Protein AF-A0A7C4YD90-F1 (afdb_monomer)

Solvent-accessible surface area (backbone atoms only — not comparable to full-atom values): 12523 Å² total; per-residue (Å²): 133,61,70,66,58,56,52,51,52,48,52,53,49,51,51,50,52,50,52,51,52,50,48,48,66,72,44,42,68,62,54,47,61,68,41,46,28,56,55,49,9,51,55,49,27,49,62,45,49,63,54,30,54,54,37,34,77,70,71,37,56,62,71,59,24,46,51,53,54,49,51,53,54,52,50,53,50,51,48,48,53,67,57,48,48,56,51,55,51,50,52,47,53,50,49,65,60,45,47,60,52,54,51,52,51,51,51,52,52,50,52,53,53,50,52,53,58,69,75,44,94,67,56,68,70,60,50,52,54,52,51,49,53,51,52,50,51,52,50,50,52,49,50,53,46,53,50,50,50,51,47,50,53,50,51,52,53,51,50,53,50,50,50,52,36,49,53,51,8,52,58,52,15,49,50,53,61,72,43,42,64,59,56,52,50,53,55,53,70,77,41,60,78,92,47,45,68,57,53,55,51,54,48,52,53,50,50,52,52,52,36,51,49,54,52,48,51,51,51,49,50,51,51,50,52,51,52,50,51,54,52,62,71,73,105

Structure (mmCIF, N/CA/C/O backbone):
data_AF-A0A7C4YD90-F1
#
_entry.id   AF-A0A7C4YD90-F1
#
loop_
_atom_site.group_PDB
_atom_site.id
_atom_site.type_symbol
_atom_site.label_atom_id
_atom_site.label_alt_id
_atom_site.label_comp_id
_atom_site.label_asym_id
_atom_site.label_entity_id
_atom_site.label_seq_id
_atom_site.pdbx_PDB_ins_code
_atom_site.Cartn_x
_atom_site.Cartn_y
_atom_site.Cartn_z
_atom_site.occupancy
_atom_site.B_iso_or_equiv
_atom_site.auth_seq_id
_atom_site.auth_comp_id
_atom_site.auth_asym_id
_atom_site.auth_atom_id
_atom_site.pdbx_PDB_model_num
ATOM 1 N N . MET A 1 1 ? 5.594 22.842 48.209 1.00 58.59 1 MET A N 1
ATOM 2 C CA . MET A 1 1 ? 6.216 22.030 47.132 1.00 58.59 1 MET A CA 1
ATOM 3 C C . MET A 1 1 ? 7.134 22.951 46.335 1.00 58.59 1 MET A C 1
ATOM 5 O O . MET A 1 1 ? 6.632 23.888 45.727 1.00 58.59 1 MET A O 1
ATOM 9 N N . SER A 1 2 ? 8.458 22.804 46.469 1.00 68.81 2 SER A N 1
ATOM 10 C CA . SER A 1 2 ? 9.430 23.843 46.086 1.00 68.81 2 SER A CA 1
ATOM 11 C C . SER A 1 2 ? 9.404 24.148 44.585 1.00 68.81 2 SER A C 1
ATOM 13 O O . SER A 1 2 ? 9.340 23.239 43.757 1.00 68.81 2 SER A O 1
ATOM 15 N N . LEU A 1 3 ? 9.465 25.439 44.239 1.00 78.44 3 LEU A N 1
ATOM 16 C CA . LEU A 1 3 ? 9.456 25.969 42.867 1.00 78.44 3 LEU A CA 1
ATOM 17 C C . LEU A 1 3 ? 10.453 25.228 41.952 1.00 78.44 3 LEU A C 1
ATOM 19 O O . LEU A 1 3 ? 10.141 24.907 40.808 1.00 78.44 3 LEU A O 1
ATOM 23 N N . LYS A 1 4 ? 11.603 24.832 42.516 1.00 82.31 4 LYS A N 1
ATOM 24 C CA . LYS A 1 4 ? 12.639 24.016 41.867 1.00 82.31 4 LYS A CA 1
ATOM 25 C C . LYS A 1 4 ? 12.124 22.660 41.364 1.00 82.31 4 LYS A C 1
ATOM 27 O O . LYS A 1 4 ? 12.462 22.266 40.256 1.00 82.31 4 LYS A O 1
ATOM 32 N N . ARG A 1 5 ? 11.261 21.962 42.116 1.00 82.19 5 ARG A N 1
ATOM 33 C CA . ARG A 1 5 ? 10.706 20.655 41.710 1.00 82.19 5 ARG A CA 1
ATOM 34 C C . ARG A 1 5 ? 9.732 20.788 40.537 1.00 82.19 5 ARG A C 1
ATOM 36 O O . ARG A 1 5 ? 9.726 19.927 39.666 1.00 82.19 5 ARG A O 1
ATOM 43 N N . LYS A 1 6 ? 8.949 21.874 40.483 1.00 83.38 6 LYS A N 1
ATOM 44 C CA . LYS A 1 6 ? 8.072 22.170 39.335 1.00 83.38 6 LYS A CA 1
ATOM 45 C C . LYS A 1 6 ? 8.879 22.508 38.080 1.00 83.38 6 LYS A C 1
ATOM 47 O O . LYS A 1 6 ? 8.549 22.010 37.013 1.00 83.38 6 LYS A O 1
ATOM 52 N N . ILE A 1 7 ? 9.945 23.298 38.220 1.00 85.94 7 ILE A N 1
ATOM 53 C CA . ILE A 1 7 ? 10.831 23.653 37.102 1.00 85.94 7 ILE A CA 1
ATOM 54 C C . ILE A 1 7 ? 11.553 22.411 36.563 1.00 85.94 7 ILE A C 1
ATOM 56 O O . ILE A 1 7 ? 11.553 22.196 35.357 1.00 85.94 7 ILE A O 1
ATOM 60 N N . ILE A 1 8 ? 12.085 21.548 37.436 1.00 88.19 8 ILE A N 1
ATOM 61 C CA . ILE A 1 8 ? 12.728 20.292 37.016 1.00 88.19 8 ILE A CA 1
ATOM 62 C C . ILE A 1 8 ? 11.731 19.384 36.284 1.00 88.19 8 ILE A C 1
ATOM 64 O O . ILE A 1 8 ? 12.064 18.883 35.219 1.00 88.19 8 ILE A O 1
ATOM 68 N N . LEU A 1 9 ? 10.503 19.222 36.797 1.00 88.56 9 LEU A N 1
ATOM 69 C CA . LEU A 1 9 ? 9.461 18.421 36.134 1.00 88.56 9 LEU A CA 1
ATOM 70 C C . LEU A 1 9 ? 9.043 18.987 34.767 1.00 88.56 9 LEU A C 1
ATOM 72 O O . LEU A 1 9 ? 8.754 18.222 33.851 1.00 88.56 9 LEU A O 1
ATOM 76 N N . LEU A 1 10 ? 9.010 20.313 34.617 1.00 89.06 10 LEU A N 1
ATOM 77 C CA . LEU A 1 10 ? 8.725 20.953 33.333 1.00 89.06 10 LEU A CA 1
ATOM 78 C C . LEU A 1 10 ? 9.869 20.742 32.336 1.00 89.06 10 LEU A C 1
ATOM 80 O O . LEU A 1 10 ? 9.610 20.366 31.198 1.00 89.06 10 LEU A O 1
ATOM 84 N N . ILE A 1 11 ? 11.123 20.926 32.760 1.00 91.31 11 ILE A N 1
ATOM 85 C CA . ILE A 1 11 ? 12.296 20.733 31.895 1.00 91.31 11 ILE A CA 1
ATOM 86 C C . ILE A 1 11 ? 12.408 19.272 31.452 1.00 91.31 11 ILE A C 1
ATOM 88 O O . ILE A 1 11 ? 12.621 19.015 30.269 1.00 91.31 11 ILE A O 1
ATOM 92 N N . THR A 1 12 ? 12.217 18.309 32.360 1.00 91.38 12 THR A N 1
ATOM 93 C CA . THR A 1 12 ? 12.243 16.886 31.993 1.00 91.38 12 THR A CA 1
ATOM 94 C C . THR A 1 12 ? 11.078 16.512 31.082 1.00 91.38 12 THR A C 1
ATOM 96 O O . THR A 1 12 ? 11.279 15.751 30.140 1.00 91.38 12 THR A O 1
ATOM 99 N N . GLY A 1 13 ? 9.887 17.079 31.297 1.00 93.00 13 GLY A N 1
ATOM 100 C CA . GLY A 1 13 ? 8.740 16.896 30.405 1.00 93.00 13 GLY A CA 1
ATOM 101 C C . GLY A 1 13 ? 9.002 17.426 28.994 1.00 93.00 13 GLY A C 1
ATOM 102 O O . GLY A 1 13 ? 8.777 16.714 28.018 1.00 93.00 13 GLY A O 1
ATOM 103 N N . VAL A 1 14 ? 9.541 18.642 28.873 1.00 93.25 14 VAL A N 1
ATOM 104 C CA . VAL A 1 14 ? 9.892 19.241 27.575 1.00 93.25 14 VAL A CA 1
ATOM 105 C C . VAL A 1 14 ? 11.003 18.449 26.883 1.00 93.25 14 VAL A C 1
ATOM 107 O O . VAL A 1 14 ? 10.892 18.168 25.692 1.00 93.25 14 VAL A O 1
ATOM 110 N N . ALA A 1 15 ? 12.036 18.024 27.616 1.00 92.50 15 ALA A N 1
ATOM 111 C CA . ALA A 1 15 ? 13.110 17.194 27.072 1.00 92.50 15 ALA A CA 1
ATOM 112 C C . ALA A 1 15 ? 12.597 15.827 26.588 1.00 92.50 15 ALA A C 1
ATOM 114 O O . ALA A 1 15 ? 12.989 15.375 25.515 1.00 92.50 15 ALA A O 1
ATOM 115 N N . ALA A 1 16 ? 11.681 15.194 27.328 1.00 93.94 16 ALA A N 1
ATOM 116 C CA . ALA A 1 16 ? 11.053 13.939 26.922 1.00 93.94 16 ALA A CA 1
ATOM 117 C C . ALA A 1 16 ? 10.196 14.105 25.657 1.00 93.94 16 ALA A C 1
ATOM 119 O O . ALA A 1 16 ? 10.269 13.271 24.758 1.00 93.94 16 ALA A O 1
ATOM 120 N N . ILE A 1 17 ? 9.430 15.197 25.552 1.00 94.75 17 ILE A N 1
ATOM 121 C CA . ILE A 1 17 ? 8.640 15.512 24.351 1.00 94.75 17 ILE A CA 1
ATOM 122 C C . ILE A 1 17 ? 9.559 15.762 23.152 1.00 94.75 17 ILE A C 1
ATOM 124 O O . ILE A 1 17 ? 9.317 15.213 22.080 1.00 94.75 17 ILE A O 1
ATOM 128 N N . LEU A 1 18 ? 10.630 16.543 23.321 1.00 94.44 18 LEU A N 1
ATOM 129 C CA . LEU A 1 18 ? 11.610 16.795 22.261 1.00 94.44 18 LEU A CA 1
ATOM 130 C C . LEU A 1 18 ? 12.293 15.505 21.805 1.00 94.44 18 LEU A C 1
ATOM 132 O O . LEU A 1 18 ? 12.390 15.266 20.605 1.00 94.44 18 LEU A O 1
ATOM 136 N N . PHE A 1 19 ? 12.709 14.650 22.742 1.00 94.81 19 PHE A N 1
ATOM 137 C CA . PHE A 1 19 ? 13.281 13.345 22.424 1.00 94.81 19 PHE A CA 1
ATOM 138 C C . PHE A 1 19 ? 12.287 12.465 21.661 1.00 94.81 19 PHE A C 1
ATOM 140 O O . PHE A 1 19 ? 12.649 11.866 20.653 1.00 94.81 19 PHE A O 1
ATOM 147 N N . PHE A 1 20 ? 11.024 12.428 22.089 1.00 93.44 20 PHE A N 1
ATOM 148 C CA . PHE A 1 20 ? 9.972 11.668 21.417 1.00 93.44 20 PHE A CA 1
ATOM 149 C C . PHE A 1 20 ? 9.688 12.183 19.997 1.00 93.44 20 PHE A C 1
ATOM 151 O O . PHE A 1 20 ? 9.581 11.391 19.063 1.00 93.44 20 PHE A O 1
ATOM 158 N N . LEU A 1 21 ? 9.631 13.504 19.802 1.00 93.25 21 LEU A N 1
ATOM 159 C CA . LEU A 1 21 ? 9.467 14.112 18.478 1.00 93.25 21 LEU A CA 1
ATOM 160 C C . LEU A 1 21 ? 10.661 13.819 17.565 1.00 93.25 21 LEU A C 1
ATOM 162 O O . LEU A 1 21 ? 10.474 13.501 16.393 1.00 93.25 21 LEU A O 1
ATOM 166 N N . LEU A 1 22 ? 11.881 13.883 18.101 1.00 93.44 22 LEU A N 1
ATOM 167 C CA . LEU A 1 22 ? 13.102 13.590 17.353 1.00 93.44 22 LEU A CA 1
ATOM 168 C C . LEU A 1 22 ? 13.188 12.099 17.000 1.00 93.44 22 LEU A C 1
ATOM 170 O O . LEU A 1 22 ? 13.554 11.758 15.877 1.00 93.44 22 LEU A O 1
ATOM 174 N N . PHE A 1 23 ? 12.758 11.219 17.909 1.00 92.38 23 PHE A N 1
ATOM 175 C CA . PHE A 1 23 ? 12.602 9.790 17.654 1.00 92.38 23 PHE A CA 1
ATOM 176 C C . PHE A 1 23 ? 11.615 9.536 16.507 1.00 92.38 23 PHE A C 1
ATOM 178 O O . PHE A 1 23 ? 11.969 8.861 15.544 1.00 92.38 23 PHE A O 1
ATOM 185 N N . ILE A 1 24 ? 10.413 10.125 16.547 1.00 90.69 24 ILE A N 1
ATOM 186 C CA . ILE A 1 24 ? 9.439 10.002 15.450 1.00 90.69 24 ILE A CA 1
ATOM 187 C C . ILE A 1 24 ? 10.028 10.533 14.143 1.00 90.69 24 ILE A C 1
ATOM 189 O O . ILE A 1 24 ? 9.914 9.871 13.118 1.00 90.69 24 ILE A O 1
ATOM 193 N N . TYR A 1 25 ? 10.678 11.698 14.163 1.00 92.25 25 TYR A N 1
ATOM 194 C CA . TYR A 1 25 ? 11.265 12.294 12.964 1.00 92.25 25 TYR A CA 1
ATOM 195 C C . TYR A 1 25 ? 12.341 11.398 12.337 1.00 92.25 25 TYR A C 1
ATOM 197 O O . TYR A 1 25 ? 12.354 11.213 11.118 1.00 92.25 25 TYR A O 1
ATOM 205 N N . TYR A 1 26 ? 13.208 10.811 13.164 1.00 92.88 26 TYR A N 1
ATOM 206 C CA . TYR A 1 26 ? 14.291 9.938 12.720 1.00 92.88 26 TYR A CA 1
ATOM 207 C C . TYR A 1 26 ? 13.776 8.581 12.216 1.00 92.88 26 TYR A C 1
ATOM 209 O O . TYR A 1 26 ? 14.221 8.093 11.180 1.00 92.88 26 TYR A O 1
ATOM 217 N N . TYR A 1 27 ? 12.794 7.990 12.904 1.00 92.31 27 TYR A N 1
ATOM 218 C CA . TYR A 1 27 ? 12.255 6.664 12.583 1.00 92.31 27 TYR A CA 1
ATOM 219 C C . TYR A 1 27 ? 10.987 6.690 11.722 1.00 92.31 27 TYR A C 1
ATOM 221 O O . TYR A 1 27 ? 10.394 5.636 11.491 1.00 92.31 27 TYR A O 1
ATOM 229 N N . LYS A 1 28 ? 10.582 7.856 11.198 1.00 91.44 28 LYS A N 1
ATOM 230 C CA . LYS A 1 28 ? 9.313 8.031 10.468 1.00 91.44 28 LYS A CA 1
ATOM 231 C C . LYS A 1 28 ? 9.102 7.009 9.355 1.00 91.44 28 LYS A C 1
ATOM 233 O O . LYS A 1 28 ? 8.000 6.498 9.226 1.00 91.44 28 LYS A O 1
ATOM 238 N N . ALA A 1 29 ? 10.148 6.681 8.592 1.00 88.69 29 ALA A N 1
ATOM 239 C CA . ALA A 1 29 ? 10.052 5.742 7.475 1.00 88.69 29 ALA A CA 1
ATOM 240 C C . ALA A 1 29 ? 9.689 4.329 7.957 1.00 88.69 29 ALA A C 1
ATOM 242 O O . ALA A 1 29 ? 8.732 3.746 7.464 1.00 88.69 29 ALA A O 1
ATOM 243 N N . LYS A 1 30 ? 10.381 3.835 8.992 1.00 90.00 30 LYS A N 1
ATOM 244 C CA . LYS A 1 30 ? 10.124 2.511 9.581 1.00 90.00 30 LYS A CA 1
ATOM 245 C C . LYS A 1 30 ? 8.776 2.445 10.294 1.00 90.00 30 LYS A C 1
ATOM 247 O O . LYS A 1 30 ? 8.090 1.434 10.232 1.00 90.00 30 LYS A O 1
ATOM 252 N N . ILE A 1 31 ? 8.392 3.526 10.977 1.00 89.50 31 ILE A N 1
ATOM 253 C CA . ILE A 1 31 ? 7.077 3.621 11.622 1.00 89.50 31 ILE A CA 1
ATOM 254 C C . ILE A 1 31 ? 5.977 3.547 10.562 1.00 89.50 31 ILE A C 1
ATOM 256 O O . ILE A 1 31 ? 4.993 2.842 10.765 1.00 89.50 31 ILE A O 1
ATOM 260 N N . LEU A 1 32 ? 6.148 4.253 9.440 1.00 87.88 32 LEU A N 1
ATOM 261 C CA . LEU A 1 32 ? 5.175 4.244 8.357 1.00 87.88 32 LEU A CA 1
ATOM 262 C C . LEU A 1 32 ? 5.070 2.857 7.720 1.00 87.88 32 LEU A C 1
ATOM 264 O O . LEU A 1 32 ? 3.961 2.369 7.563 1.00 87.88 32 LEU A O 1
ATOM 268 N N . GLU A 1 33 ? 6.200 2.203 7.451 1.00 87.06 33 GLU A N 1
ATOM 269 C CA . GLU A 1 33 ? 6.262 0.841 6.906 1.00 87.06 33 GLU A CA 1
ATOM 270 C C . GLU A 1 33 ? 5.490 -0.163 7.778 1.00 87.06 33 GLU A C 1
ATOM 272 O O . GLU A 1 33 ? 4.631 -0.884 7.285 1.00 87.06 33 GLU A O 1
ATOM 277 N N . ILE A 1 34 ? 5.682 -0.123 9.101 1.00 89.75 34 ILE A N 1
ATOM 278 C CA . ILE A 1 34 ? 4.943 -0.984 10.041 1.00 89.75 34 ILE A CA 1
ATOM 279 C C . ILE A 1 34 ? 3.458 -0.593 10.125 1.00 89.75 34 ILE A C 1
ATOM 281 O O . ILE A 1 34 ? 2.609 -1.442 10.390 1.00 89.75 34 ILE A O 1
ATOM 285 N N . ALA A 1 35 ? 3.123 0.683 9.923 1.00 92.62 35 ALA A N 1
ATOM 286 C CA . ALA A 1 35 ? 1.753 1.181 10.016 1.00 92.62 35 ALA A CA 1
ATOM 287 C C . ALA A 1 35 ? 0.899 0.865 8.777 1.00 92.62 35 ALA A C 1
ATOM 289 O O . ALA A 1 35 ? -0.325 0.795 8.910 1.00 92.62 35 ALA A O 1
ATOM 290 N N . ILE A 1 36 ? 1.503 0.657 7.599 1.00 93.38 36 ILE A N 1
ATOM 291 C CA . ILE A 1 36 ? 0.800 0.344 6.341 1.00 93.38 36 ILE A CA 1
ATOM 292 C C . ILE A 1 36 ? -0.239 -0.779 6.511 1.00 93.38 36 ILE A C 1
ATOM 294 O O . ILE A 1 36 ? -1.417 -0.511 6.248 1.00 93.38 36 ILE A O 1
ATOM 298 N N . PRO A 1 37 ? 0.101 -1.985 7.012 1.00 94.44 37 PRO A N 1
ATOM 299 C CA . PRO A 1 37 ? -0.876 -3.066 7.152 1.00 94.44 37 PRO A CA 1
ATOM 300 C C . PRO A 1 37 ? -2.017 -2.718 8.118 1.00 94.44 37 PRO A C 1
ATOM 302 O O . PRO A 1 37 ? -3.151 -3.141 7.905 1.00 94.44 37 PRO A O 1
ATOM 305 N N . PHE A 1 38 ? -1.777 -1.889 9.141 1.00 95.50 38 PHE A N 1
ATOM 306 C CA . PHE A 1 38 ? -2.838 -1.418 10.041 1.00 95.50 38 PHE A CA 1
ATOM 307 C C . PHE A 1 38 ? -3.774 -0.428 9.350 1.00 95.50 38 PHE A C 1
ATOM 309 O O . PHE A 1 38 ? -4.989 -0.518 9.513 1.00 95.50 38 PHE A O 1
ATOM 316 N N . VAL A 1 39 ? -3.234 0.505 8.563 1.00 94.69 39 VAL A N 1
ATOM 317 C CA . VAL A 1 39 ? -4.045 1.454 7.788 1.00 94.69 39 VAL A CA 1
ATOM 318 C C . VAL A 1 39 ? -4.886 0.703 6.756 1.00 94.69 39 VAL A C 1
ATOM 320 O O . VAL A 1 39 ? -6.094 0.928 6.670 1.00 94.69 39 VAL A O 1
ATOM 323 N N . MET A 1 40 ? -4.282 -0.242 6.032 1.00 95.00 40 MET A N 1
ATOM 324 C CA . MET A 1 40 ? -4.998 -1.124 5.109 1.00 95.00 40 MET A CA 1
ATOM 325 C C . MET A 1 40 ? -6.087 -1.917 5.837 1.00 95.00 40 MET A C 1
ATOM 327 O O . MET A 1 40 ? -7.217 -1.981 5.358 1.00 95.00 40 MET A O 1
ATOM 331 N N . ALA A 1 41 ? -5.793 -2.449 7.026 1.00 95.62 41 ALA A N 1
ATOM 332 C CA . ALA A 1 41 ? -6.763 -3.182 7.830 1.00 95.62 41 ALA A CA 1
ATOM 333 C C . ALA A 1 41 ? -7.961 -2.323 8.239 1.00 95.62 41 ALA A C 1
ATOM 335 O O . ALA A 1 41 ? -9.094 -2.796 8.203 1.00 95.62 41 ALA A O 1
ATOM 336 N N . VAL A 1 42 ? -7.740 -1.053 8.593 1.00 93.69 42 VAL A N 1
ATOM 337 C CA . VAL A 1 42 ? -8.830 -0.106 8.862 1.00 93.69 42 VAL A CA 1
ATOM 338 C C . VAL A 1 42 ? -9.697 0.063 7.615 1.00 93.69 42 VAL A C 1
ATOM 340 O O . VAL A 1 42 ? -10.914 -0.094 7.702 1.00 93.69 42 VAL A O 1
ATOM 343 N N . VAL A 1 43 ? -9.096 0.323 6.450 1.00 94.12 43 VAL A N 1
ATOM 344 C CA . VAL A 1 43 ? -9.840 0.488 5.187 1.00 94.12 43 VAL A CA 1
ATOM 345 C C . VAL A 1 43 ? -10.663 -0.762 4.860 1.00 94.12 43 VAL A C 1
ATOM 347 O O . VAL A 1 43 ? -11.860 -0.656 4.585 1.00 94.12 43 VAL A O 1
ATOM 350 N N . ILE A 1 44 ? -10.056 -1.947 4.963 1.00 93.50 44 ILE A N 1
ATOM 351 C CA . ILE A 1 44 ? -10.723 -3.239 4.761 1.00 93.50 44 ILE A CA 1
ATOM 352 C C . ILE A 1 44 ? -11.851 -3.431 5.782 1.00 93.50 44 ILE A C 1
ATOM 354 O O . ILE A 1 44 ? -12.958 -3.816 5.414 1.00 93.50 44 ILE A O 1
ATOM 358 N N . ALA A 1 45 ? -11.632 -3.118 7.059 1.00 93.88 45 ALA A N 1
ATOM 359 C CA . ALA A 1 45 ? -12.664 -3.241 8.084 1.00 93.88 45 ALA A CA 1
ATOM 360 C C . ALA A 1 45 ? -13.884 -2.364 7.769 1.00 93.88 45 ALA A C 1
ATOM 362 O O . ALA A 1 45 ? -15.023 -2.835 7.844 1.00 93.88 45 ALA A O 1
ATOM 363 N N . TYR A 1 46 ? -13.666 -1.118 7.345 1.00 92.50 46 TYR A N 1
ATOM 364 C CA . TYR A 1 46 ? -14.741 -0.215 6.928 1.00 92.50 46 TYR A CA 1
ATOM 365 C C . TYR A 1 46 ? -15.456 -0.672 5.651 1.00 92.50 46 TYR A C 1
ATOM 367 O O . TYR A 1 46 ? -16.665 -0.464 5.539 1.00 92.50 46 TYR A O 1
ATOM 375 N N . LEU A 1 47 ? -14.742 -1.311 4.720 1.00 90.62 47 LEU A N 1
ATOM 376 C CA . LEU A 1 47 ? -15.307 -1.949 3.528 1.00 90.62 47 LEU A CA 1
ATOM 377 C C . LEU A 1 47 ? -16.212 -3.138 3.900 1.00 90.62 47 LEU A C 1
ATOM 379 O O . LEU A 1 47 ? -17.322 -3.259 3.382 1.00 90.62 47 LEU A O 1
ATOM 383 N N . LEU A 1 48 ? -15.743 -4.030 4.776 1.00 91.38 48 LEU A N 1
ATOM 384 C CA . LEU A 1 48 ? -16.404 -5.312 5.044 1.00 91.38 48 LEU A CA 1
ATOM 385 C C . LEU A 1 48 ? -17.529 -5.208 6.084 1.00 91.38 48 LEU A C 1
ATOM 387 O O . LEU A 1 48 ? -18.523 -5.927 5.984 1.00 91.38 48 LEU A O 1
ATOM 391 N N . THR A 1 49 ? -17.439 -4.292 7.050 1.00 90.94 49 THR A N 1
ATOM 392 C CA . THR A 1 49 ? -18.477 -4.077 8.081 1.00 90.94 49 THR A CA 1
ATOM 393 C C . THR A 1 49 ? -19.905 -3.885 7.525 1.00 90.94 49 THR A C 1
ATOM 395 O O . THR A 1 49 ? -20.828 -4.542 8.023 1.00 90.94 49 THR A O 1
ATOM 398 N N . PRO A 1 50 ? -20.166 -3.043 6.499 1.00 88.19 50 PRO A N 1
ATOM 399 C CA . PRO A 1 50 ? -21.505 -2.913 5.913 1.00 88.19 50 PRO A CA 1
ATOM 400 C C . PRO A 1 50 ? -21.989 -4.208 5.241 1.00 88.19 50 PRO A C 1
ATOM 402 O O . PRO A 1 50 ? -23.188 -4.487 5.237 1.00 88.19 50 PRO A O 1
ATOM 405 N N . LEU A 1 51 ? -21.084 -5.025 4.694 1.00 89.62 51 LEU A N 1
ATOM 406 C CA . LEU A 1 51 ? -21.433 -6.331 4.129 1.00 89.62 51 LEU A CA 1
ATOM 407 C C . LEU A 1 51 ? -21.834 -7.314 5.238 1.00 89.62 51 LEU A C 1
ATOM 409 O O . LEU A 1 51 ? -22.879 -7.955 5.131 1.00 89.62 51 LEU A O 1
ATOM 413 N N . VAL A 1 52 ? -21.063 -7.369 6.331 1.00 90.62 52 VAL A N 1
ATOM 414 C CA . VAL A 1 52 ? -21.355 -8.217 7.502 1.00 90.62 52 VAL A CA 1
ATOM 415 C C . VAL A 1 52 ? -22.706 -7.845 8.109 1.00 90.62 52 VAL A C 1
ATOM 417 O O . VAL A 1 52 ? -23.553 -8.711 8.304 1.00 90.62 52 VAL A O 1
ATOM 420 N N . THR A 1 53 ? -22.955 -6.554 8.336 1.00 88.62 53 THR A N 1
ATOM 421 C CA . THR A 1 53 ? -24.231 -6.075 8.899 1.00 88.62 53 THR A CA 1
ATOM 422 C C . THR A 1 53 ? -25.424 -6.316 7.968 1.00 88.62 53 THR A C 1
ATOM 424 O O . THR A 1 53 ? -26.533 -6.562 8.442 1.00 88.62 53 THR A O 1
ATOM 427 N N . ARG A 1 54 ? -25.237 -6.304 6.639 1.00 90.06 54 ARG A N 1
ATOM 428 C CA . ARG A 1 54 ? -26.281 -6.724 5.683 1.00 90.06 54 ARG A CA 1
ATOM 429 C C . ARG A 1 54 ? -26.590 -8.220 5.777 1.00 90.06 54 ARG A C 1
ATOM 431 O O . ARG A 1 54 ? -27.757 -8.577 5.648 1.00 90.06 54 ARG A O 1
ATOM 438 N N . LEU A 1 55 ? -25.590 -9.077 5.995 1.00 91.44 55 LEU A N 1
ATOM 439 C CA . LEU A 1 55 ? -25.807 -10.512 6.230 1.00 91.44 55 LEU A CA 1
ATOM 440 C C . LEU A 1 55 ? -26.483 -10.770 7.582 1.00 91.44 55 LEU A C 1
ATOM 442 O O . LEU A 1 55 ? -27.394 -11.591 7.662 1.00 91.44 55 LEU A O 1
ATOM 446 N N . GLU A 1 56 ? -26.108 -10.014 8.612 1.00 91.00 56 GLU A N 1
ATOM 447 C CA . GLU A 1 56 ? -26.724 -10.081 9.939 1.00 91.00 56 GLU A CA 1
ATOM 448 C C . GLU A 1 56 ? -28.217 -9.739 9.895 1.00 91.00 56 GLU A C 1
ATOM 450 O O . GLU A 1 56 ? -29.047 -10.480 10.416 1.00 91.00 56 GLU A O 1
ATOM 455 N N . ARG A 1 57 ? -28.591 -8.688 9.152 1.00 92.0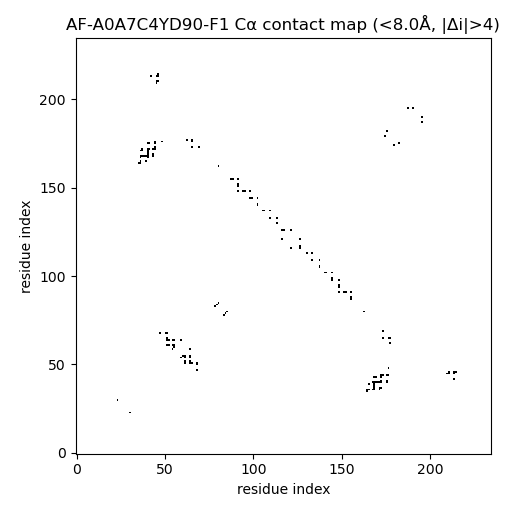0 57 ARG A N 1
ATOM 456 C CA . ARG A 1 57 ? -30.003 -8.337 8.906 1.00 92.00 57 ARG A CA 1
ATOM 457 C C . ARG A 1 57 ? -30.790 -9.417 8.159 1.00 92.00 57 ARG A C 1
ATOM 459 O O . ARG A 1 57 ? -32.013 -9.421 8.239 1.00 92.00 57 ARG A O 1
ATOM 466 N N . LYS A 1 58 ? -30.115 -10.315 7.435 1.00 92.56 58 LYS A N 1
ATOM 467 C CA . LYS A 1 58 ? -30.726 -11.473 6.759 1.00 92.56 58 LYS A CA 1
ATOM 468 C C . LYS A 1 58 ? -30.822 -12.714 7.660 1.00 92.56 58 LYS A C 1
ATOM 470 O O . LYS A 1 58 ? -31.219 -13.768 7.177 1.00 92.56 58 LYS A O 1
ATOM 475 N N . GLY A 1 59 ? -30.468 -12.604 8.943 1.00 91.88 59 GLY A N 1
ATOM 476 C CA . GLY A 1 59 ? -30.572 -13.687 9.925 1.00 91.88 59 GLY A CA 1
ATOM 477 C C . GLY A 1 59 ? -29.313 -14.545 10.078 1.00 91.88 59 GLY A C 1
ATOM 478 O O . GLY A 1 59 ? -29.342 -15.526 10.815 1.00 91.88 59 GLY A O 1
ATOM 479 N N . ILE A 1 60 ? -28.201 -14.198 9.417 1.00 92.50 60 ILE A N 1
ATOM 480 C CA . ILE A 1 60 ? -26.926 -14.910 9.591 1.00 92.50 60 ILE A CA 1
ATOM 481 C C . ILE A 1 60 ? -26.232 -14.377 10.854 1.00 92.50 60 ILE A C 1
ATOM 483 O O . ILE A 1 60 ? -25.971 -13.177 10.923 1.00 92.50 60 ILE A O 1
ATOM 487 N N . PRO A 1 61 ? -25.870 -15.217 11.843 1.00 91.56 61 PRO A N 1
ATOM 488 C CA . PRO A 1 61 ? -25.154 -14.748 13.026 1.00 91.56 61 PRO A CA 1
ATOM 489 C C . PRO A 1 61 ? -23.851 -14.040 12.639 1.00 91.56 61 PRO A C 1
ATOM 491 O O . PRO A 1 61 ? -23.129 -14.513 11.758 1.00 91.56 61 PRO A O 1
ATOM 494 N N . ARG A 1 62 ? -23.519 -12.936 13.318 1.00 86.12 62 ARG A N 1
ATOM 495 C CA . ARG A 1 62 ? -22.379 -12.064 12.981 1.00 86.12 62 ARG A CA 1
ATOM 496 C C . ARG A 1 62 ? -21.076 -12.829 12.723 1.00 86.12 62 ARG A C 1
ATOM 498 O O . ARG A 1 62 ? -20.411 -12.561 11.729 1.00 86.12 62 ARG A O 1
ATOM 505 N N . THR A 1 63 ? -20.746 -13.823 13.548 1.00 88.94 63 THR A N 1
ATOM 506 C CA . THR A 1 63 ? -19.546 -14.664 13.377 1.00 88.94 63 THR A CA 1
ATOM 507 C C . THR A 1 63 ? -19.523 -15.397 12.034 1.00 88.94 63 THR A C 1
ATOM 509 O O . THR A 1 63 ? -18.510 -15.372 11.340 1.00 88.94 63 THR A O 1
ATOM 512 N N . TRP A 1 64 ? -20.643 -16.004 11.634 1.00 91.44 64 TRP A N 1
ATOM 513 C CA . TRP A 1 64 ? -20.767 -16.687 10.344 1.00 91.44 64 TRP A CA 1
ATOM 514 C C . TRP A 1 64 ? -20.754 -15.700 9.178 1.00 91.44 64 TRP A C 1
ATOM 516 O O . TRP A 1 64 ? -20.140 -15.980 8.152 1.00 91.44 64 TRP A O 1
ATOM 526 N N . GLY A 1 65 ? -21.363 -14.523 9.351 1.00 90.81 65 GLY A N 1
ATOM 527 C CA . GLY A 1 65 ? -21.306 -13.446 8.364 1.00 90.81 65 GLY A CA 1
ATOM 528 C C . GLY A 1 65 ? -19.872 -12.978 8.100 1.00 90.81 65 GLY A C 1
ATOM 529 O O . GLY A 1 65 ? -19.473 -12.853 6.943 1.00 90.81 65 GLY A O 1
ATOM 530 N N . ILE A 1 66 ? -19.080 -12.785 9.162 1.00 90.06 66 ILE A N 1
ATOM 531 C CA . ILE A 1 66 ? -17.656 -12.436 9.056 1.00 90.06 66 ILE A CA 1
ATOM 532 C C . ILE A 1 66 ? -16.895 -13.550 8.335 1.00 90.06 66 ILE A C 1
ATOM 534 O O . ILE A 1 66 ? -16.213 -13.259 7.359 1.00 90.06 66 ILE A O 1
ATOM 538 N N . LEU A 1 67 ? -17.035 -14.809 8.765 1.00 91.94 67 LEU A N 1
ATOM 539 C CA . LEU A 1 67 ? -16.320 -15.942 8.164 1.00 91.94 67 LEU A CA 1
ATOM 540 C C . LEU A 1 67 ? -16.618 -16.106 6.671 1.00 91.94 67 LEU A C 1
ATOM 542 O O . LEU A 1 67 ? -15.696 -16.318 5.890 1.00 91.94 67 LEU A O 1
ATOM 546 N N . LEU A 1 68 ? -17.882 -15.981 6.264 1.00 92.50 68 LEU A N 1
ATOM 547 C CA . LEU A 1 68 ? -18.293 -16.145 4.869 1.00 92.50 68 LEU A CA 1
ATOM 548 C C . LEU A 1 68 ? -17.706 -15.040 3.981 1.00 92.50 68 LEU A C 1
ATOM 550 O O . LEU A 1 68 ? -17.154 -15.324 2.919 1.00 92.50 68 LEU A O 1
ATOM 554 N N . ILE A 1 69 ? -17.772 -13.787 4.437 1.00 91.81 69 ILE A N 1
ATOM 555 C CA . ILE A 1 69 ? -17.182 -12.651 3.718 1.00 91.81 69 ILE A CA 1
ATOM 556 C C . ILE A 1 69 ? -15.661 -12.794 3.650 1.00 91.81 69 ILE A C 1
ATOM 558 O O . ILE A 1 69 ? -15.077 -12.602 2.587 1.00 91.81 69 ILE A O 1
ATOM 562 N N . TYR A 1 70 ? -15.020 -13.180 4.752 1.00 91.38 70 TYR A N 1
ATOM 563 C CA . TYR A 1 70 ? -13.580 -13.414 4.782 1.00 91.38 70 TYR A CA 1
ATOM 564 C C . TYR A 1 70 ? -13.158 -14.520 3.828 1.00 91.38 70 TYR A C 1
ATOM 566 O O . TYR A 1 70 ? -12.220 -14.323 3.068 1.00 91.38 70 TYR A O 1
ATOM 574 N N . LEU A 1 71 ? -13.879 -15.641 3.807 1.00 93.25 71 LEU A N 1
ATOM 575 C CA . LEU A 1 71 ? -13.612 -16.734 2.881 1.00 93.25 71 LEU A CA 1
ATOM 576 C C . LEU A 1 71 ? -13.689 -16.259 1.425 1.00 93.25 71 LEU A C 1
ATOM 578 O O . LEU A 1 71 ? -12.784 -16.543 0.646 1.00 93.25 71 LEU A O 1
ATOM 582 N N . PHE A 1 72 ? -14.723 -15.492 1.071 1.00 93.12 72 PHE A N 1
ATOM 583 C CA . PHE A 1 72 ? -14.860 -14.919 -0.268 1.00 93.12 72 PHE A CA 1
ATOM 584 C C . PHE A 1 72 ? -13.673 -14.012 -0.631 1.00 93.12 72 PHE A C 1
ATOM 586 O O . PHE A 1 72 ? -13.036 -14.221 -1.662 1.00 93.12 72 PHE A O 1
ATOM 593 N N . PHE A 1 73 ? -13.322 -13.045 0.221 1.00 89.81 73 PHE A N 1
ATOM 594 C CA . PHE A 1 73 ? -12.209 -12.128 -0.053 1.00 89.81 73 PHE A CA 1
ATOM 595 C C . PHE A 1 73 ? -10.845 -12.831 -0.054 1.00 89.81 73 PHE A C 1
ATOM 597 O O . PHE A 1 73 ? -9.998 -12.507 -0.882 1.00 89.81 73 PHE A O 1
ATOM 604 N N . SER A 1 74 ? -10.636 -13.824 0.812 1.00 91.25 74 SER A N 1
ATOM 605 C CA . SER A 1 74 ? -9.429 -14.653 0.809 1.00 91.25 74 SER A CA 1
ATOM 606 C C . SER A 1 74 ? -9.305 -15.484 -0.467 1.00 91.25 74 SER A C 1
ATOM 608 O O . SER A 1 74 ? -8.201 -15.606 -0.988 1.00 91.25 74 SER A O 1
ATOM 610 N N . LEU A 1 75 ? -10.407 -16.011 -1.010 1.00 94.62 75 LEU A N 1
ATOM 611 C CA . LEU A 1 75 ? -10.404 -16.723 -2.294 1.00 94.62 75 LEU A CA 1
ATOM 612 C C . LEU A 1 75 ? -10.105 -15.789 -3.470 1.00 94.62 75 LEU A C 1
ATOM 614 O O . LEU A 1 75 ? -9.320 -16.147 -4.350 1.00 94.62 75 LEU A O 1
ATOM 618 N N . VAL A 1 76 ? -10.686 -14.586 -3.478 1.00 91.62 76 VAL A N 1
ATOM 619 C CA . VAL A 1 76 ? -10.378 -13.559 -4.488 1.00 91.62 76 VAL A CA 1
ATOM 620 C C . VAL A 1 76 ? -8.897 -13.187 -4.425 1.00 91.62 76 VAL A C 1
ATOM 622 O O . VAL A 1 76 ? -8.218 -13.198 -5.450 1.00 91.62 76 VAL A O 1
ATOM 625 N N . LEU A 1 77 ? -8.369 -12.935 -3.224 1.00 90.56 77 LEU A N 1
ATOM 626 C CA . LEU A 1 77 ? -6.957 -12.621 -3.020 1.00 90.56 77 LEU A CA 1
ATOM 627 C C . LEU A 1 77 ? -6.046 -13.776 -3.459 1.00 90.56 77 LEU A C 1
ATOM 629 O O . LEU A 1 77 ? -5.076 -13.548 -4.174 1.00 90.56 77 LEU A O 1
ATOM 633 N N . ALA A 1 78 ? -6.373 -15.015 -3.089 1.00 93.44 78 ALA A N 1
ATOM 634 C CA . ALA A 1 78 ? -5.625 -16.193 -3.521 1.00 93.44 78 ALA A CA 1
ATOM 635 C C . ALA A 1 78 ? -5.634 -16.344 -5.049 1.00 93.44 78 ALA A C 1
ATOM 637 O O . ALA A 1 78 ? -4.602 -16.656 -5.634 1.00 93.44 78 ALA A O 1
ATOM 638 N N . SER A 1 79 ? -6.762 -16.059 -5.706 1.00 93.12 79 SER A N 1
ATOM 639 C CA . SER A 1 79 ? -6.863 -16.087 -7.171 1.00 93.12 79 SER A CA 1
ATOM 640 C C . SER A 1 79 ? -5.947 -15.039 -7.807 1.00 93.12 79 SER A C 1
ATOM 642 O O . SER A 1 79 ? -5.177 -15.363 -8.704 1.00 93.12 79 SER A O 1
ATOM 644 N N . VAL A 1 80 ? -5.957 -13.802 -7.298 1.00 88.00 80 VAL A N 1
ATOM 645 C CA . VAL A 1 80 ? -5.031 -12.742 -7.733 1.00 88.00 80 VAL A CA 1
ATOM 646 C C . VAL A 1 80 ? -3.578 -13.193 -7.574 1.00 88.00 80 VAL A C 1
ATOM 648 O O . VAL A 1 80 ? -2.795 -13.074 -8.509 1.00 88.00 80 VAL A O 1
ATOM 651 N N . ILE A 1 81 ? -3.221 -13.781 -6.432 1.00 90.19 81 ILE A N 1
ATOM 652 C CA . ILE A 1 81 ? -1.867 -14.285 -6.169 1.00 90.19 81 ILE A CA 1
ATOM 653 C C . ILE A 1 81 ? -1.479 -15.390 -7.159 1.00 90.19 81 ILE A C 1
ATOM 655 O O . ILE A 1 81 ? -0.371 -15.371 -7.682 1.00 90.19 81 ILE A O 1
ATOM 659 N N . ILE A 1 82 ? -2.376 -16.337 -7.435 1.00 93.12 82 ILE A N 1
ATOM 660 C CA . ILE A 1 82 ? -2.095 -17.498 -8.290 1.00 93.12 82 ILE A CA 1
ATOM 661 C C . ILE A 1 82 ? -2.020 -17.120 -9.772 1.00 93.12 82 ILE A C 1
ATOM 663 O O . ILE A 1 82 ? -1.215 -17.700 -10.490 1.00 93.12 82 ILE A O 1
ATOM 667 N N . PHE A 1 83 ? -2.832 -16.173 -10.245 1.00 90.69 83 PHE A N 1
ATOM 668 C CA . PHE A 1 83 ? -2.869 -15.817 -11.667 1.00 90.69 83 PHE A CA 1
ATOM 669 C C . PHE A 1 83 ? -1.982 -14.621 -12.007 1.00 90.69 83 PHE A C 1
ATOM 671 O O . PHE A 1 83 ? -1.251 -14.665 -12.990 1.00 90.69 83 PHE A O 1
ATOM 678 N N . ILE A 1 84 ? -2.018 -13.556 -11.204 1.00 87.44 84 ILE A N 1
ATOM 679 C CA . ILE A 1 84 ? 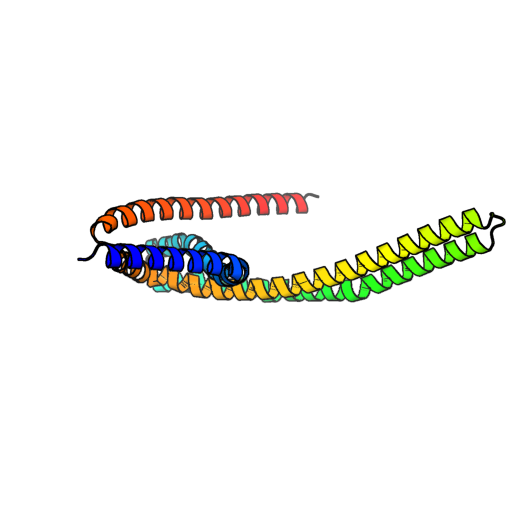-1.351 -12.297 -11.553 1.00 87.44 84 ILE A CA 1
ATOM 680 C C . ILE A 1 84 ? 0.136 -12.359 -11.206 1.00 87.44 84 ILE A C 1
ATOM 682 O O . ILE A 1 84 ? 0.957 -11.979 -12.033 1.00 87.44 84 ILE A O 1
ATOM 686 N N . ILE A 1 85 ? 0.525 -12.865 -10.029 1.00 86.62 85 ILE A N 1
ATOM 687 C CA . ILE A 1 85 ? 1.944 -12.841 -9.624 1.00 86.62 85 ILE A CA 1
ATOM 688 C C . ILE A 1 85 ? 2.841 -13.640 -10.582 1.00 86.62 85 ILE A C 1
ATOM 690 O O . ILE A 1 85 ? 3.873 -13.096 -10.984 1.00 86.62 85 ILE A O 1
ATOM 694 N N . PRO A 1 86 ? 2.493 -14.876 -11.000 1.00 88.50 86 PRO A N 1
ATOM 695 C CA . PRO A 1 86 ? 3.315 -15.606 -11.960 1.00 88.50 86 PRO A CA 1
ATOM 696 C C . PRO A 1 86 ? 3.461 -14.871 -13.288 1.00 88.50 86 PRO A C 1
ATOM 698 O O . PRO A 1 86 ? 4.548 -14.892 -13.857 1.00 88.50 86 PRO A O 1
ATOM 701 N N . GLU A 1 87 ? 2.412 -14.178 -13.732 1.00 89.19 87 GLU A N 1
ATOM 702 C CA . GLU A 1 87 ? 2.422 -13.391 -14.964 1.00 89.19 87 GLU A CA 1
ATOM 703 C C . GLU A 1 87 ? 3.336 -12.161 -14.853 1.00 89.19 87 GLU A C 1
ATOM 705 O O . GLU A 1 87 ? 4.100 -11.844 -15.760 1.00 89.19 87 GLU A O 1
ATOM 710 N N . VAL A 1 88 ? 3.349 -11.472 -13.708 1.00 87.06 88 VAL A N 1
ATOM 711 C CA . VAL A 1 88 ? 4.305 -10.370 -13.498 1.00 87.06 88 VAL A CA 1
ATOM 712 C C . VAL A 1 88 ? 5.747 -10.903 -13.471 1.00 87.06 88 VAL A C 1
ATOM 714 O O . VAL A 1 88 ? 6.656 -10.270 -14.021 1.00 87.06 88 VAL A O 1
ATOM 717 N N . ILE A 1 89 ? 5.977 -12.081 -12.877 1.00 88.06 89 ILE A N 1
ATOM 718 C CA . ILE A 1 89 ? 7.297 -12.731 -12.850 1.00 88.06 89 ILE A CA 1
ATOM 719 C C . ILE A 1 89 ? 7.738 -13.145 -14.260 1.00 88.06 89 ILE A C 1
ATOM 721 O O . ILE A 1 89 ? 8.884 -12.879 -14.632 1.00 88.06 89 ILE A O 1
ATOM 725 N N . SER A 1 90 ? 6.863 -13.780 -15.046 1.00 89.62 90 SER A N 1
ATOM 726 C CA . SER A 1 90 ? 7.163 -14.195 -16.422 1.00 89.62 90 SER A CA 1
ATOM 727 C C . SER A 1 90 ? 7.476 -12.982 -17.298 1.00 89.62 90 SER A C 1
ATOM 729 O O . SER A 1 90 ? 8.539 -12.958 -17.920 1.00 89.62 90 SER A O 1
ATOM 731 N N . ASN A 1 91 ? 6.648 -11.936 -17.235 1.00 87.31 91 ASN A N 1
ATOM 732 C CA . ASN A 1 91 ? 6.853 -10.679 -17.954 1.00 87.31 91 ASN A CA 1
ATOM 733 C C . ASN A 1 91 ? 8.187 -10.021 -17.582 1.00 87.31 91 ASN A C 1
ATOM 735 O O . ASN A 1 91 ? 8.949 -9.588 -18.444 1.00 87.31 91 ASN A O 1
ATOM 739 N N . THR A 1 92 ? 8.534 -9.996 -16.294 1.00 87.31 92 THR A N 1
ATOM 740 C CA . THR A 1 92 ? 9.819 -9.433 -15.857 1.00 87.31 92 THR A CA 1
ATOM 741 C C . THR A 1 92 ? 11.001 -10.269 -16.344 1.00 87.31 92 THR A C 1
ATOM 743 O O . THR A 1 92 ? 12.020 -9.718 -16.764 1.00 87.31 92 THR A O 1
ATOM 746 N N . ARG A 1 93 ? 10.878 -11.601 -16.337 1.00 87.75 93 ARG A N 1
ATOM 747 C CA . ARG A 1 93 ? 11.907 -12.496 -16.878 1.00 87.75 93 ARG A CA 1
ATOM 748 C C . ARG A 1 93 ? 12.082 -12.295 -18.384 1.00 87.75 93 ARG A C 1
ATOM 750 O O . ARG A 1 93 ? 13.214 -12.290 -18.861 1.00 87.75 93 ARG A O 1
ATOM 757 N N . GLU A 1 94 ? 10.998 -12.108 -19.126 1.00 88.44 94 GLU A N 1
ATOM 758 C CA . GLU A 1 94 ? 11.053 -11.809 -20.556 1.00 88.44 94 GLU A CA 1
ATOM 759 C C . GLU A 1 94 ? 11.746 -10.470 -20.823 1.00 88.44 94 GLU A C 1
ATOM 761 O O . GLU A 1 94 ? 12.634 -10.398 -21.675 1.00 88.44 94 GLU A O 1
ATOM 766 N N . LEU A 1 95 ? 11.439 -9.434 -20.037 1.00 85.25 95 LEU A N 1
ATOM 767 C CA . LEU A 1 95 ? 12.144 -8.151 -20.100 1.00 85.25 95 LEU A CA 1
ATOM 768 C C . LEU A 1 95 ? 13.648 -8.320 -19.828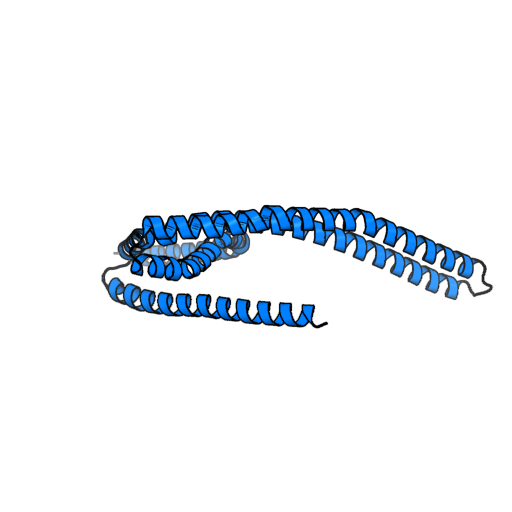 1.00 85.25 95 LEU A C 1
ATOM 770 O O . LEU A 1 95 ? 14.465 -7.771 -20.570 1.00 85.25 95 LEU A O 1
ATOM 774 N N . MET A 1 96 ? 14.027 -9.135 -18.834 1.00 84.62 96 MET A N 1
ATOM 775 C CA . MET A 1 96 ? 15.429 -9.472 -18.537 1.00 84.62 96 MET A CA 1
ATOM 776 C C . MET A 1 96 ? 16.162 -10.139 -19.700 1.00 84.62 96 MET A C 1
ATOM 778 O O . MET A 1 96 ? 17.359 -9.908 -19.868 1.00 84.62 96 MET A O 1
ATOM 782 N N . LEU A 1 97 ? 15.473 -10.950 -20.501 1.00 86.75 97 LEU A N 1
ATOM 783 C CA . LEU A 1 97 ? 16.064 -11.624 -21.659 1.00 86.75 97 LEU A CA 1
ATOM 784 C C . LEU A 1 97 ? 16.076 -10.735 -22.909 1.00 86.75 97 LEU A C 1
ATOM 786 O O . LEU A 1 97 ? 17.017 -10.800 -23.700 1.00 86.75 97 LEU A O 1
ATOM 790 N N . THR A 1 98 ? 15.065 -9.884 -23.073 1.00 86.75 98 THR A N 1
ATOM 791 C CA . THR A 1 98 ? 14.842 -9.086 -24.287 1.00 86.75 98 THR A CA 1
ATOM 792 C C . THR A 1 98 ? 15.647 -7.789 -24.288 1.00 86.75 98 THR A C 1
ATOM 794 O O . THR A 1 98 ? 16.214 -7.410 -25.313 1.00 86.75 98 THR A O 1
ATOM 797 N N . ILE A 1 99 ? 15.776 -7.113 -23.142 1.00 85.38 99 ILE A N 1
ATOM 798 C CA . ILE A 1 99 ? 16.514 -5.844 -23.041 1.00 85.38 99 ILE A CA 1
ATOM 799 C C . ILE A 1 99 ? 17.986 -5.970 -23.495 1.00 85.38 99 ILE A C 1
ATOM 801 O O . ILE A 1 99 ? 18.432 -5.135 -24.294 1.00 85.38 99 ILE A O 1
ATOM 805 N N . PRO A 1 100 ? 18.755 -7.001 -23.086 1.00 83.38 100 PRO A N 1
ATOM 806 C CA . PRO A 1 100 ? 20.113 -7.211 -23.587 1.00 83.38 100 PRO A CA 1
ATOM 807 C C . PRO A 1 100 ? 20.169 -7.408 -25.106 1.00 83.38 100 PRO A C 1
ATOM 809 O O . PRO A 1 100 ? 21.058 -6.863 -25.758 1.00 83.38 100 PRO A O 1
ATOM 812 N N . GLN A 1 101 ? 19.203 -8.130 -25.685 1.00 86.25 101 GLN A N 1
ATOM 813 C CA . GLN A 1 101 ? 19.128 -8.354 -27.133 1.00 86.25 101 GLN A CA 1
ATOM 814 C C . GLN A 1 101 ? 18.855 -7.052 -27.889 1.00 86.25 101 GLN A C 1
ATOM 816 O O . GLN A 1 101 ? 19.524 -6.758 -28.881 1.00 86.25 101 GLN A O 1
ATOM 821 N N . ILE A 1 102 ? 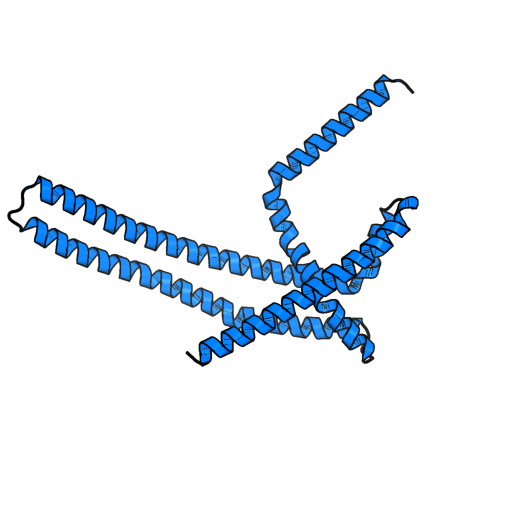17.921 -6.239 -27.385 1.00 83.38 102 ILE A N 1
ATOM 822 C CA . ILE A 1 102 ? 17.646 -4.901 -27.915 1.00 83.38 102 ILE A CA 1
ATOM 823 C C . ILE A 1 102 ? 18.932 -4.072 -27.873 1.00 83.38 102 ILE A C 1
ATOM 825 O O . ILE A 1 102 ? 19.356 -3.531 -28.892 1.00 83.38 102 ILE A O 1
ATOM 829 N N . THR A 1 103 ? 19.611 -4.050 -26.728 1.00 84.62 103 THR A N 1
ATOM 830 C CA . THR A 1 103 ? 20.841 -3.273 -26.526 1.00 84.62 103 THR A CA 1
ATOM 831 C C . THR A 1 103 ? 21.962 -3.718 -27.471 1.00 84.62 103 THR A C 1
ATOM 833 O O . THR A 1 103 ? 22.634 -2.879 -28.070 1.00 84.62 103 THR A O 1
ATOM 836 N N . ALA A 1 104 ? 22.138 -5.027 -27.666 1.00 85.69 104 ALA A N 1
ATOM 837 C CA . ALA A 1 104 ? 23.118 -5.585 -28.595 1.00 85.69 104 ALA A CA 1
ATOM 838 C C . ALA A 1 104 ? 22.809 -5.213 -30.055 1.00 85.69 104 ALA A C 1
ATOM 840 O O . ALA A 1 104 ? 23.713 -4.855 -30.813 1.00 85.69 104 ALA A O 1
ATOM 841 N N . ARG A 1 105 ? 21.528 -5.221 -30.449 1.00 86.38 105 ARG A N 1
ATOM 842 C CA . ARG A 1 105 ? 21.099 -4.779 -31.783 1.00 86.38 105 ARG A CA 1
ATOM 843 C C . ARG A 1 105 ? 21.381 -3.294 -32.001 1.00 86.38 105 ARG A C 1
ATOM 845 O O . ARG A 1 105 ? 21.907 -2.933 -33.051 1.00 86.38 105 ARG A O 1
ATOM 852 N N . TYR A 1 106 ? 21.099 -2.449 -31.009 1.00 84.50 106 TYR A N 1
ATOM 853 C CA . TYR A 1 106 ? 21.449 -1.028 -31.062 1.00 84.50 106 TYR A CA 1
ATOM 854 C C . TYR A 1 106 ? 22.962 -0.830 -31.211 1.00 84.50 106 TYR A C 1
ATOM 856 O O . TYR A 1 106 ? 23.388 -0.111 -32.110 1.00 84.50 106 TYR A O 1
ATOM 864 N N . GLN A 1 107 ? 23.784 -1.522 -30.415 1.00 84.12 107 GLN A N 1
ATOM 865 C CA . GLN A 1 107 ? 25.247 -1.458 -30.537 1.00 84.12 107 GLN A CA 1
ATOM 866 C C . GLN A 1 107 ? 25.737 -1.872 -31.929 1.00 84.12 107 GLN A C 1
ATOM 868 O O . GLN A 1 107 ? 26.612 -1.220 -32.490 1.00 84.12 107 GLN A O 1
ATOM 873 N N . SER A 1 108 ? 25.159 -2.922 -32.517 1.00 87.06 108 SER A N 1
ATOM 874 C CA . SER A 1 108 ? 25.499 -3.355 -33.876 1.00 87.06 108 SER A CA 1
ATOM 875 C C . SER A 1 108 ? 25.190 -2.278 -34.924 1.00 87.06 108 SER A C 1
ATOM 877 O O . SER A 1 108 ? 26.043 -1.992 -35.767 1.00 87.06 108 SER A O 1
ATOM 879 N N . ILE A 1 109 ? 24.024 -1.625 -34.833 1.00 85.62 109 ILE A N 1
ATOM 880 C CA . ILE A 1 109 ? 23.647 -0.512 -35.719 1.00 85.62 109 ILE A CA 1
ATOM 881 C C . ILE A 1 109 ? 24.639 0.648 -35.567 1.00 85.62 109 ILE A C 1
ATOM 883 O O . ILE A 1 109 ? 25.175 1.131 -36.565 1.00 85.62 109 ILE A O 1
ATOM 887 N N . PHE A 1 110 ? 24.942 1.056 -34.332 1.00 85.12 110 PHE A N 1
ATOM 888 C CA . PHE A 1 110 ? 25.892 2.136 -34.063 1.00 85.12 110 PHE A CA 1
ATOM 889 C C . PHE A 1 110 ? 27.308 1.809 -34.551 1.00 85.12 110 PHE A C 1
ATOM 891 O O . PHE A 1 110 ? 27.952 2.665 -35.152 1.00 85.12 110 PHE A O 1
ATOM 898 N N . ASN A 1 111 ? 27.773 0.568 -34.395 1.00 85.00 111 ASN A N 1
ATOM 899 C CA . ASN A 1 111 ? 29.060 0.123 -34.935 1.00 85.00 111 ASN A CA 1
ATOM 900 C C . ASN A 1 111 ? 29.098 0.193 -36.471 1.00 85.00 111 ASN A C 1
ATOM 902 O O . ASN A 1 111 ? 30.114 0.586 -37.046 1.00 85.00 111 ASN A O 1
ATOM 906 N N . GLY A 1 112 ? 27.989 -0.130 -37.144 1.00 86.06 112 GLY A N 1
ATOM 907 C CA . GLY A 1 112 ? 27.846 0.058 -38.590 1.00 86.06 112 GLY A CA 1
ATOM 908 C C . GLY A 1 112 ? 27.983 1.527 -39.000 1.00 86.06 112 GLY A C 1
ATOM 909 O O . GLY A 1 112 ? 28.746 1.846 -39.911 1.00 86.06 112 GLY A O 1
ATOM 910 N N . VAL A 1 113 ? 27.318 2.431 -38.274 1.00 83.75 113 VAL A N 1
ATOM 911 C CA . VAL A 1 113 ? 27.415 3.885 -38.492 1.00 83.75 113 VAL A CA 1
ATOM 912 C C . VAL A 1 113 ? 28.842 4.394 -38.242 1.00 83.75 113 VAL A C 1
ATOM 914 O O . VAL A 1 113 ? 29.373 5.146 -39.058 1.00 83.75 113 VAL A O 1
ATOM 917 N N . ILE A 1 114 ? 29.506 3.936 -37.175 1.00 84.88 114 ILE A N 1
ATOM 918 C CA . ILE A 1 114 ? 30.909 4.270 -36.872 1.00 84.88 114 ILE A CA 1
ATOM 919 C C . ILE A 1 114 ? 31.834 3.860 -38.022 1.00 84.88 114 ILE A C 1
ATOM 921 O O . ILE A 1 114 ? 32.711 4.636 -38.401 1.00 84.88 114 ILE A O 1
ATOM 925 N N . ASN A 1 115 ? 31.646 2.668 -38.593 1.00 86.00 115 ASN A N 1
ATOM 926 C CA . ASN A 1 115 ? 32.472 2.186 -39.700 1.00 86.00 115 ASN A CA 1
ATOM 927 C C . ASN A 1 115 ? 32.302 3.047 -40.962 1.00 86.00 115 ASN A C 1
ATOM 929 O O . ASN A 1 115 ? 33.302 3.390 -41.592 1.00 86.00 115 ASN A O 1
ATOM 933 N N . ILE A 1 116 ? 31.070 3.468 -41.278 1.00 86.31 116 ILE A N 1
ATOM 934 C CA . ILE A 1 116 ? 30.787 4.391 -42.392 1.00 86.31 116 ILE A CA 1
ATOM 935 C C . ILE A 1 116 ? 31.494 5.735 -42.165 1.00 86.31 116 ILE A C 1
ATOM 937 O O . ILE A 1 116 ? 32.199 6.218 -43.052 1.00 86.31 116 ILE A O 1
ATOM 941 N N . ILE A 1 117 ? 31.376 6.305 -40.960 1.00 85.00 117 ILE A N 1
ATOM 942 C CA . ILE A 1 117 ? 32.033 7.568 -40.586 1.00 85.00 117 ILE A CA 1
ATOM 943 C C . ILE A 1 117 ? 33.561 7.436 -40.651 1.00 85.00 117 ILE A C 1
ATOM 945 O O . ILE A 1 117 ? 34.239 8.349 -41.115 1.00 85.00 117 ILE A O 1
ATOM 949 N N . ARG A 1 118 ? 34.129 6.301 -40.228 1.00 83.94 118 ARG A N 1
ATOM 950 C CA . ARG A 1 118 ? 35.579 6.061 -40.285 1.00 83.94 118 ARG A CA 1
ATOM 951 C C . ARG A 1 118 ? 36.091 6.011 -41.728 1.00 83.94 118 ARG A C 1
ATOM 953 O O . ARG A 1 118 ? 37.166 6.539 -41.992 1.00 83.94 118 ARG A O 1
ATOM 960 N N . SER A 1 119 ? 35.316 5.426 -42.643 1.00 87.00 119 SER A N 1
ATOM 961 C CA . SER A 1 119 ? 35.633 5.358 -44.077 1.00 87.00 119 SER A CA 1
ATOM 962 C C . SER A 1 119 ? 35.352 6.648 -44.863 1.00 87.00 119 SER A C 1
ATOM 964 O O . SER A 1 119 ? 35.642 6.701 -46.055 1.00 87.00 119 SER A O 1
ATOM 966 N N . SER A 1 120 ? 34.787 7.685 -44.234 1.00 86.12 120 SER A N 1
ATOM 967 C CA . SER A 1 120 ? 34.456 8.941 -44.913 1.00 86.12 120 SER A CA 1
ATOM 968 C C . SER A 1 120 ? 35.658 9.891 -45.013 1.00 86.12 120 SER A C 1
ATOM 970 O O . SER A 1 120 ? 36.554 9.897 -44.163 1.00 86.12 120 SER A O 1
ATOM 972 N N . ASN A 1 121 ? 35.639 10.770 -46.020 1.00 87.06 121 ASN A N 1
ATOM 973 C CA . ASN A 1 121 ? 36.629 11.842 -46.205 1.00 87.06 121 ASN A CA 1
ATOM 974 C C . ASN A 1 121 ? 36.367 13.083 -45.322 1.00 87.06 121 ASN A C 1
ATOM 976 O O . ASN A 1 121 ? 36.839 14.174 -45.633 1.00 87.06 121 ASN A O 1
ATOM 980 N N . TRP A 1 122 ? 35.583 12.961 -44.247 1.00 87.88 122 TRP A N 1
ATOM 981 C CA . TRP A 1 122 ? 35.330 14.080 -43.331 1.00 87.88 122 TRP A CA 1
ATOM 982 C C . TRP A 1 122 ? 36.560 14.420 -42.485 1.00 87.88 122 TRP A C 1
ATOM 984 O O . TRP A 1 122 ? 37.397 13.551 -42.228 1.00 87.88 122 TRP A O 1
ATOM 994 N N . SER A 1 123 ? 36.644 15.676 -42.031 1.00 88.38 123 SER A N 1
ATOM 995 C CA . SER A 1 123 ? 37.703 16.127 -41.125 1.00 88.38 123 SER A CA 1
ATOM 996 C C . SER A 1 123 ? 37.629 15.413 -39.772 1.00 88.38 123 SER A C 1
ATOM 998 O O . SER A 1 123 ? 36.553 15.001 -39.321 1.00 88.38 123 SER A O 1
ATOM 1000 N N . ASP A 1 124 ? 38.776 15.288 -39.108 1.00 86.19 124 ASP A N 1
ATOM 1001 C CA . ASP A 1 124 ? 38.880 14.581 -37.828 1.00 86.19 124 ASP A CA 1
ATOM 1002 C C . ASP A 1 124 ? 38.035 15.236 -36.726 1.00 86.19 124 ASP A C 1
ATOM 1004 O O . ASP A 1 124 ? 37.448 14.534 -35.903 1.00 86.19 124 ASP A O 1
ATOM 1008 N N . ASP A 1 125 ? 37.865 16.562 -36.757 1.00 85.88 125 ASP A N 1
ATOM 1009 C CA . ASP A 1 125 ? 36.992 17.284 -35.824 1.00 85.88 125 ASP A CA 1
ATOM 1010 C C . ASP A 1 125 ? 35.527 16.838 -35.936 1.00 85.88 125 ASP A C 1
ATOM 1012 O O . ASP A 1 125 ? 34.875 16.565 -34.926 1.00 85.88 125 ASP A O 1
ATOM 1016 N N . ILE A 1 126 ? 35.017 16.685 -37.165 1.00 83.62 126 ILE A N 1
ATOM 1017 C CA . ILE A 1 126 ? 33.642 16.229 -37.417 1.00 83.62 126 ILE A CA 1
ATOM 1018 C C . ILE A 1 126 ? 33.479 14.774 -36.964 1.00 83.62 126 ILE A C 1
ATOM 1020 O O . ILE A 1 126 ? 32.494 14.433 -36.304 1.00 83.62 126 ILE A O 1
ATOM 1024 N N . LYS A 1 127 ? 34.462 13.914 -37.260 1.00 86.00 127 LYS A N 1
ATOM 1025 C CA . LYS A 1 127 ? 34.459 12.508 -36.826 1.00 86.00 127 LYS A CA 1
ATOM 1026 C C . LYS A 1 127 ? 34.437 12.395 -35.300 1.00 86.00 127 LYS A C 1
ATOM 1028 O O . LYS A 1 127 ? 33.640 11.632 -34.760 1.00 86.00 127 LYS A O 1
ATOM 1033 N N . ASN A 1 128 ? 35.243 13.194 -34.602 1.00 86.50 128 ASN A N 1
ATOM 1034 C CA . ASN A 1 128 ? 35.325 13.193 -33.141 1.00 86.50 128 ASN A CA 1
ATOM 1035 C C . ASN A 1 128 ? 34.016 13.629 -32.464 1.00 86.50 128 ASN A C 1
ATOM 1037 O O . ASN A 1 128 ? 33.628 13.038 -31.453 1.00 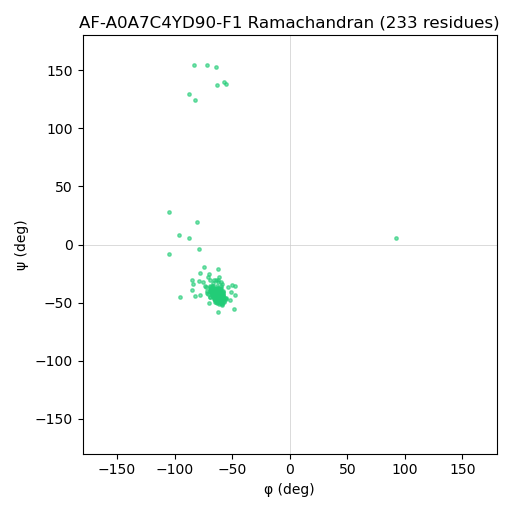86.50 128 ASN A O 1
ATOM 1041 N N . VAL A 1 129 ? 33.316 14.629 -33.015 1.00 86.75 129 VAL A N 1
ATOM 1042 C CA . VAL A 1 129 ? 31.997 15.053 -32.512 1.00 86.75 129 VAL A CA 1
ATOM 1043 C C . VAL A 1 129 ? 30.964 13.940 -32.693 1.00 86.75 129 VAL A C 1
ATOM 1045 O O . VAL A 1 129 ? 30.262 13.596 -31.744 1.00 86.75 129 VAL A O 1
ATOM 1048 N N . LEU A 1 130 ? 30.914 13.316 -33.873 1.00 85.06 130 LEU A N 1
ATOM 1049 C CA . LEU A 1 130 ? 29.963 12.239 -34.157 1.00 85.06 130 LEU A CA 1
ATOM 1050 C C . LEU A 1 130 ? 30.232 10.978 -33.331 1.00 85.06 130 LEU A C 1
ATOM 1052 O O . LEU A 1 130 ? 29.293 10.372 -32.820 1.00 85.06 130 LEU A O 1
ATOM 1056 N N . PHE A 1 131 ? 31.498 10.592 -33.149 1.00 86.94 131 PHE A N 1
ATOM 1057 C CA . PHE A 1 131 ? 31.849 9.468 -32.279 1.00 86.94 131 PHE A CA 1
ATOM 1058 C C . PHE A 1 131 ? 31.443 9.726 -30.833 1.00 86.94 131 PHE A C 1
ATOM 1060 O O . PHE A 1 131 ? 30.915 8.825 -30.185 1.00 86.94 131 PHE A O 1
ATOM 1067 N N . ARG A 1 132 ? 31.629 10.954 -30.335 1.00 86.62 132 ARG A N 1
ATOM 1068 C CA . ARG A 1 132 ? 31.185 11.332 -28.991 1.00 86.62 132 ARG A CA 1
ATOM 1069 C C . ARG A 1 132 ? 29.669 11.216 -28.849 1.00 86.62 132 ARG A C 1
ATOM 1071 O O . ARG A 1 132 ? 29.206 10.634 -27.875 1.00 86.62 132 ARG A O 1
ATOM 1078 N N . GLU A 1 133 ? 28.910 11.701 -29.826 1.00 85.69 133 GLU A N 1
ATOM 1079 C CA . GLU A 1 133 ? 27.444 11.646 -29.797 1.00 85.69 133 GLU A CA 1
ATOM 1080 C C . GLU A 1 133 ? 26.911 10.206 -29.864 1.00 85.69 133 GLU A C 1
ATOM 1082 O O . GLU A 1 133 ? 26.013 9.821 -29.112 1.00 85.69 133 GLU A O 1
ATOM 1087 N N . ILE A 1 134 ? 27.524 9.368 -30.702 1.00 85.06 134 ILE A N 1
ATOM 1088 C CA . ILE A 1 134 ? 27.218 7.936 -30.802 1.00 85.06 134 ILE A CA 1
ATOM 1089 C C . ILE A 1 134 ? 27.546 7.202 -29.494 1.00 85.06 134 ILE A C 1
ATOM 1091 O O . ILE A 1 134 ? 26.749 6.388 -29.017 1.00 85.06 134 ILE A O 1
ATOM 1095 N N . GLN A 1 135 ? 28.702 7.491 -28.893 1.00 84.69 135 GLN A N 1
ATOM 1096 C CA . GLN A 1 135 ? 29.118 6.894 -27.626 1.00 84.69 135 GLN A CA 1
ATOM 1097 C C . GLN A 1 135 ? 28.166 7.294 -26.490 1.00 84.69 135 GLN A C 1
ATOM 1099 O O . GLN A 1 135 ? 27.747 6.441 -25.702 1.00 84.69 135 GLN A O 1
ATOM 1104 N N . ASN A 1 136 ? 27.772 8.568 -26.437 1.00 87.06 136 ASN A N 1
ATOM 1105 C CA . ASN A 1 136 ? 26.791 9.076 -25.482 1.00 87.06 136 ASN A CA 1
ATOM 1106 C C . ASN A 1 136 ? 25.432 8.391 -25.672 1.00 87.06 136 ASN A C 1
ATOM 1108 O O . ASN A 1 136 ? 24.856 7.904 -24.702 1.00 87.06 136 ASN A O 1
ATOM 1112 N N . SER A 1 137 ? 24.962 8.265 -26.917 1.00 83.50 137 SER A N 1
ATOM 1113 C CA . SER A 1 137 ? 23.699 7.592 -27.254 1.00 83.50 137 SER A CA 1
ATOM 1114 C C . SER A 1 137 ? 23.709 6.113 -26.860 1.00 83.50 137 SER A C 1
ATOM 1116 O O . SER A 1 137 ? 22.751 5.610 -26.277 1.00 83.50 137 SER A O 1
ATOM 1118 N N . THR A 1 138 ? 24.817 5.414 -27.114 1.00 82.94 138 THR A N 1
ATOM 1119 C CA . THR A 1 138 ? 24.987 4.003 -26.731 1.00 82.94 138 THR A CA 1
ATOM 1120 C C . THR A 1 138 ? 24.969 3.841 -25.213 1.00 82.94 138 THR A C 1
ATOM 1122 O O . THR A 1 138 ? 24.294 2.953 -24.692 1.00 82.94 138 THR A O 1
ATOM 1125 N N . THR A 1 139 ? 25.663 4.731 -24.501 1.00 84.75 139 THR A N 1
ATOM 1126 C CA . THR A 1 139 ? 25.690 4.745 -23.034 1.00 84.75 139 THR A CA 1
ATOM 1127 C C . THR A 1 139 ? 24.299 5.040 -22.470 1.00 84.75 139 THR A C 1
ATOM 1129 O O . THR A 1 139 ? 23.868 4.366 -21.543 1.00 84.75 139 THR A O 1
ATOM 1132 N N . MET A 1 140 ? 23.557 5.976 -23.067 1.00 85.94 140 MET A N 1
ATOM 1133 C C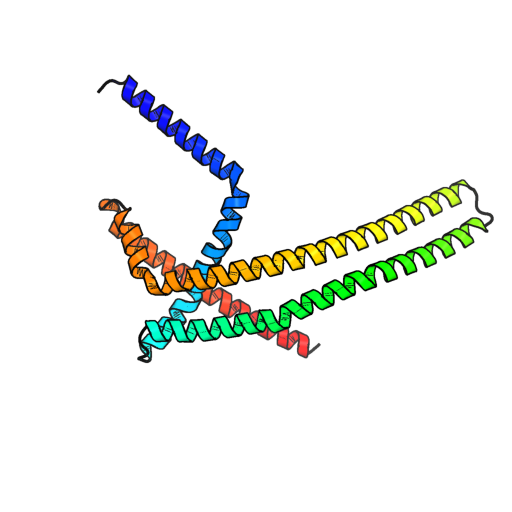A . MET A 1 140 ? 22.187 6.311 -22.673 1.00 85.94 140 MET A CA 1
ATOM 1134 C C . MET A 1 140 ? 21.223 5.132 -22.859 1.00 85.94 140 MET A C 1
ATOM 1136 O O . MET A 1 140 ? 20.421 4.844 -21.975 1.00 85.94 140 MET A O 1
ATOM 1140 N N . VAL A 1 141 ? 21.308 4.411 -23.981 1.00 85.44 141 VAL A N 1
ATOM 1141 C CA . VAL A 1 141 ? 20.484 3.210 -24.204 1.00 85.44 141 VAL A CA 1
ATOM 1142 C C . VAL A 1 141 ? 20.822 2.126 -23.181 1.00 85.44 141 VAL A C 1
ATOM 1144 O O . VAL A 1 141 ? 19.914 1.511 -22.626 1.00 85.44 141 VAL A O 1
ATOM 1147 N N . GLN A 1 142 ? 22.109 1.913 -22.890 1.00 84.31 142 GLN A N 1
ATOM 1148 C CA . GLN A 1 142 ? 22.545 0.951 -21.877 1.00 84.31 142 GLN A CA 1
ATOM 1149 C C . GLN A 1 142 ? 22.055 1.323 -20.471 1.00 84.31 142 GLN A C 1
ATOM 1151 O O . GLN A 1 142 ? 21.556 0.450 -19.763 1.00 84.31 142 GLN A O 1
ATOM 1156 N N . THR A 1 143 ? 22.153 2.592 -20.059 1.00 87.75 143 THR A N 1
ATOM 1157 C CA . THR A 1 143 ? 21.691 3.019 -18.730 1.00 87.75 143 THR A CA 1
ATOM 1158 C C . THR A 1 143 ? 20.180 2.876 -18.600 1.00 87.75 143 THR A C 1
ATOM 1160 O O . THR A 1 143 ? 19.724 2.256 -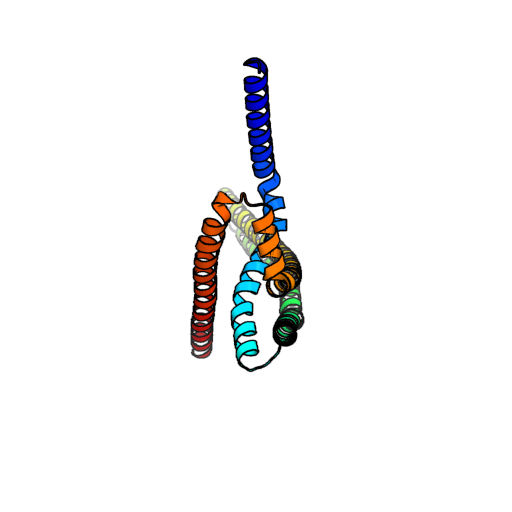17.641 1.00 87.75 143 THR A O 1
ATOM 1163 N N . LEU A 1 144 ? 19.410 3.323 -19.599 1.00 86.38 144 LEU A N 1
ATOM 1164 C CA . LEU A 1 144 ? 17.953 3.151 -19.640 1.00 86.38 144 LEU A CA 1
ATOM 1165 C C . LEU A 1 144 ? 17.550 1.675 -19.568 1.00 86.38 144 LEU A C 1
ATOM 1167 O O . LEU A 1 144 ? 16.653 1.321 -18.807 1.00 86.38 144 LEU A O 1
ATOM 1171 N N . ALA A 1 145 ? 18.238 0.813 -20.317 1.00 85.81 145 ALA A N 1
ATOM 1172 C CA . ALA A 1 145 ? 18.052 -0.632 -20.277 1.00 85.81 145 ALA A CA 1
ATOM 1173 C C . ALA A 1 145 ? 18.296 -1.200 -18.868 1.00 85.81 145 ALA A C 1
ATOM 1175 O O . ALA A 1 145 ? 17.452 -1.916 -18.328 1.00 85.81 145 ALA A O 1
ATOM 1176 N N . THR A 1 146 ? 19.425 -0.859 -18.239 1.00 84.94 146 THR A N 1
ATOM 1177 C CA . THR A 1 146 ? 19.748 -1.340 -16.887 1.00 84.94 146 THR A CA 1
ATOM 1178 C C . THR A 1 146 ? 18.815 -0.783 -15.816 1.00 84.94 146 THR A C 1
ATOM 1180 O O . THR A 1 146 ? 18.465 -1.504 -14.882 1.00 84.94 146 THR A O 1
ATOM 1183 N N . ASP A 1 147 ? 18.368 0.465 -15.954 1.00 88.62 147 ASP A N 1
ATOM 1184 C CA . ASP A 1 147 ? 17.440 1.100 -15.022 1.00 88.62 147 ASP A CA 1
ATOM 1185 C C . ASP A 1 147 ? 16.037 0.515 -15.152 1.00 88.62 147 ASP A C 1
ATOM 1187 O O . ASP A 1 147 ? 15.390 0.269 -14.135 1.00 88.62 147 ASP A O 1
ATOM 1191 N N . ALA A 1 148 ? 15.580 0.232 -16.374 1.00 86.00 148 ALA A N 1
ATOM 1192 C CA . ALA A 1 148 ? 14.322 -0.467 -16.607 1.00 86.00 148 ALA A CA 1
ATOM 1193 C C . ALA A 1 148 ? 14.333 -1.843 -15.930 1.00 86.00 148 ALA A C 1
ATOM 1195 O O . ALA A 1 148 ? 13.416 -2.151 -15.175 1.00 86.00 148 ALA A O 1
ATOM 1196 N N . LEU A 1 149 ? 15.408 -2.623 -16.097 1.00 86.12 149 LEU A N 1
ATOM 1197 C CA . LEU A 1 149 ? 15.558 -3.921 -15.430 1.00 86.12 149 LEU A CA 1
ATOM 1198 C C . LEU A 1 149 ? 15.558 -3.803 -13.907 1.00 86.12 149 LEU A C 1
ATOM 1200 O O . LEU A 1 149 ? 14.855 -4.552 -13.229 1.00 86.12 149 LEU A O 1
ATOM 1204 N N . ARG A 1 150 ? 16.322 -2.852 -13.359 1.00 88.31 150 ARG A N 1
ATOM 1205 C CA . ARG A 1 150 ? 16.359 -2.600 -11.912 1.00 88.31 150 ARG A CA 1
ATOM 1206 C C . ARG A 1 150 ? 14.982 -2.233 -11.372 1.00 88.31 150 ARG A C 1
ATOM 1208 O O . ARG A 1 150 ? 14.596 -2.772 -10.341 1.00 88.31 150 ARG A O 1
ATOM 1215 N N . ARG A 1 151 ? 14.244 -1.369 -12.076 1.00 89.06 151 ARG A N 1
ATOM 1216 C CA . ARG A 1 151 ? 12.876 -0.977 -11.709 1.00 89.06 151 ARG A CA 1
ATOM 1217 C C . ARG A 1 151 ? 11.908 -2.149 -11.787 1.00 89.06 151 ARG A C 1
ATOM 1219 O O . ARG A 1 151 ? 11.149 -2.347 -10.855 1.00 89.06 151 ARG A O 1
ATOM 1226 N N . SER A 1 152 ? 11.952 -2.967 -12.838 1.00 87.44 152 SER A N 1
ATOM 1227 C CA . SER A 1 152 ? 11.083 -4.148 -12.931 1.00 87.44 152 SER A CA 1
ATOM 1228 C C . SER A 1 152 ? 11.331 -5.124 -11.778 1.00 87.44 152 SER A C 1
ATOM 1230 O O . SER A 1 152 ? 10.383 -5.603 -11.160 1.00 87.44 152 SER A O 1
ATOM 1232 N N . ILE A 1 153 ? 12.600 -5.368 -11.429 1.00 87.62 153 ILE A N 1
ATOM 1233 C CA . ILE A 1 153 ? 12.959 -6.218 -10.286 1.00 87.62 153 ILE A CA 1
ATOM 1234 C C . ILE A 1 153 ? 12.507 -5.582 -8.964 1.00 87.62 153 ILE A C 1
ATOM 1236 O O . ILE A 1 153 ? 11.964 -6.287 -8.116 1.00 87.62 153 ILE A O 1
ATOM 1240 N N . SER A 1 154 ? 12.695 -4.271 -8.771 1.00 89.44 154 SER A N 1
ATOM 1241 C CA . SER A 1 154 ? 12.240 -3.606 -7.544 1.00 89.44 154 SER A CA 1
ATOM 1242 C C . SER A 1 154 ? 10.718 -3.645 -7.419 1.00 89.44 154 SER A C 1
ATOM 1244 O O . SER A 1 154 ? 10.215 -4.011 -6.364 1.00 89.44 154 SER A O 1
ATOM 1246 N N . THR A 1 155 ? 9.984 -3.389 -8.504 1.00 88.38 155 THR A N 1
ATOM 1247 C CA . THR A 1 155 ? 8.520 -3.484 -8.539 1.00 88.38 155 THR A CA 1
ATOM 1248 C C . THR A 1 155 ? 8.035 -4.897 -8.228 1.00 88.38 155 THR A C 1
ATOM 1250 O O . THR A 1 155 ? 7.052 -5.045 -7.506 1.00 88.38 155 THR A O 1
ATOM 1253 N N . LEU A 1 156 ? 8.722 -5.948 -8.695 1.00 88.00 156 LEU A N 1
ATOM 1254 C CA . LEU A 1 156 ? 8.404 -7.323 -8.295 1.00 88.00 156 LEU A CA 1
ATOM 1255 C C . LEU A 1 156 ? 8.527 -7.523 -6.782 1.00 88.00 156 LEU A C 1
ATOM 1257 O O . LEU A 1 156 ? 7.613 -8.060 -6.158 1.00 88.00 156 LEU A O 1
ATOM 1261 N N . VAL A 1 157 ? 9.645 -7.093 -6.192 1.00 88.56 157 VAL A N 1
ATOM 1262 C CA . VAL A 1 157 ? 9.889 -7.230 -4.747 1.00 88.56 157 VAL A CA 1
ATOM 1263 C C . VAL A 1 157 ? 8.855 -6.439 -3.946 1.00 88.56 1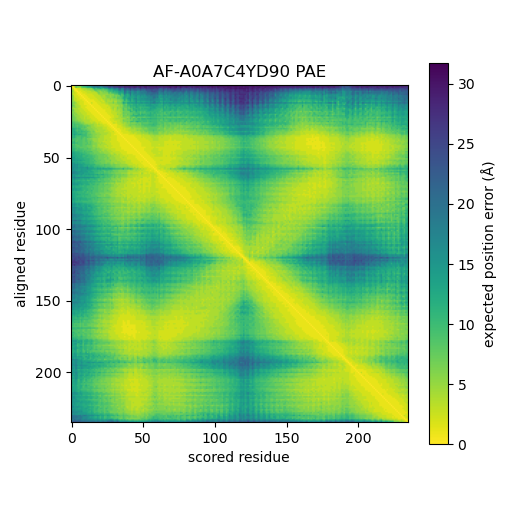57 VAL A C 1
ATOM 1265 O O . VAL A 1 157 ? 8.275 -6.972 -3.001 1.00 88.56 157 VAL A O 1
ATOM 1268 N N . GLU A 1 158 ? 8.572 -5.202 -4.353 1.00 89.56 158 GLU A N 1
ATOM 1269 C CA . GLU A 1 158 ? 7.554 -4.343 -3.740 1.00 89.56 158 GLU A CA 1
ATOM 1270 C C . GLU A 1 158 ? 6.150 -4.945 -3.858 1.00 89.56 158 GLU A C 1
ATOM 1272 O O . GLU A 1 158 ? 5.386 -4.906 -2.899 1.00 89.56 158 GLU A O 1
ATOM 1277 N N . THR A 1 159 ? 5.818 -5.569 -4.992 1.00 88.75 159 THR A N 1
ATOM 1278 C CA . THR A 1 159 ? 4.528 -6.250 -5.188 1.00 88.75 159 THR A CA 1
ATOM 1279 C C . THR A 1 159 ? 4.383 -7.429 -4.228 1.00 88.75 159 THR A C 1
ATOM 1281 O O . THR A 1 159 ? 3.337 -7.592 -3.603 1.00 88.75 159 THR A O 1
ATOM 1284 N N . VAL A 1 160 ? 5.434 -8.239 -4.061 1.00 87.62 160 VAL A N 1
ATOM 1285 C CA . VAL A 1 160 ? 5.427 -9.352 -3.099 1.00 87.62 160 VAL A CA 1
ATOM 1286 C C . VAL A 1 160 ? 5.280 -8.832 -1.667 1.00 87.62 160 VAL A C 1
ATOM 1288 O O . VAL A 1 160 ? 4.463 -9.362 -0.915 1.00 87.62 160 VAL A O 1
ATOM 1291 N N . ALA A 1 161 ? 6.012 -7.777 -1.298 1.00 90.25 161 ALA A N 1
ATOM 1292 C CA . ALA A 1 161 ? 5.885 -7.146 0.015 1.00 90.25 161 ALA A CA 1
ATOM 1293 C C . ALA A 1 161 ? 4.462 -6.611 0.254 1.00 90.25 161 ALA A C 1
ATOM 1295 O O . ALA A 1 161 ? 3.852 -6.926 1.272 1.00 90.25 161 ALA A O 1
ATOM 1296 N N . MET A 1 162 ? 3.882 -5.914 -0.728 1.00 90.94 162 MET A N 1
ATOM 1297 C CA . MET A 1 162 ? 2.510 -5.405 -0.670 1.00 90.94 162 MET A CA 1
ATOM 1298 C C . MET A 1 162 ? 1.479 -6.528 -0.497 1.00 90.94 162 MET A C 1
ATOM 1300 O O . MET A 1 162 ? 0.491 -6.357 0.215 1.00 90.94 162 MET A O 1
ATOM 1304 N N . VAL A 1 163 ? 1.688 -7.689 -1.124 1.00 90.56 163 VAL A N 1
ATOM 1305 C CA . VAL A 1 163 ? 0.821 -8.863 -0.938 1.00 90.56 163 VAL A CA 1
ATOM 1306 C C . VAL A 1 163 ? 0.910 -9.387 0.495 1.00 90.56 163 VAL A C 1
ATOM 1308 O O . VAL A 1 163 ? -0.124 -9.700 1.087 1.00 90.56 163 VAL A O 1
ATOM 1311 N N . LEU A 1 164 ? 2.110 -9.453 1.079 1.00 91.94 164 LEU A N 1
ATOM 1312 C CA . LEU A 1 164 ? 2.286 -9.838 2.483 1.00 91.94 164 LEU A CA 1
ATOM 1313 C C . LEU A 1 164 ? 1.609 -8.838 3.428 1.00 91.94 164 LEU A C 1
ATOM 1315 O O . LEU A 1 164 ? 0.890 -9.257 4.338 1.00 91.94 164 LEU A O 1
ATOM 1319 N N . ASP A 1 165 ? 1.762 -7.539 3.169 1.00 93.75 165 ASP A N 1
ATOM 1320 C CA . ASP A 1 165 ? 1.082 -6.481 3.921 1.00 93.75 165 ASP A CA 1
ATOM 1321 C C . ASP A 1 165 ? -0.436 -6.590 3.798 1.00 93.75 165 ASP A C 1
ATOM 1323 O O . ASP A 1 165 ? -1.144 -6.436 4.789 1.00 93.75 165 ASP A O 1
ATOM 1327 N N . LEU A 1 166 ? -0.956 -6.913 2.611 1.00 93.62 166 LEU A N 1
ATOM 1328 C CA . LEU A 1 166 ? -2.385 -7.101 2.379 1.00 93.62 166 LEU A CA 1
ATOM 1329 C C . LEU A 1 166 ? -2.929 -8.340 3.107 1.00 93.62 166 LEU A C 1
ATOM 1331 O O . LEU A 1 166 ? -4.027 -8.292 3.664 1.00 93.62 166 LEU A O 1
ATOM 1335 N N . ILE A 1 167 ? -2.166 -9.437 3.150 1.00 93.06 167 ILE A N 1
ATOM 1336 C CA . ILE A 1 167 ? -2.511 -10.633 3.934 1.00 93.06 167 ILE A CA 1
ATOM 1337 C C . ILE A 1 167 ? -2.547 -10.286 5.426 1.00 93.06 167 ILE A C 1
ATOM 1339 O O . ILE A 1 167 ? -3.519 -10.609 6.115 1.00 93.06 167 ILE A O 1
ATOM 1343 N N . LEU A 1 168 ? -1.526 -9.588 5.927 1.00 95.25 168 LEU A N 1
ATOM 1344 C CA . LEU A 1 168 ? -1.474 -9.143 7.316 1.00 95.25 168 LEU A CA 1
ATOM 1345 C C . LEU A 1 168 ? -2.626 -8.181 7.635 1.00 95.25 168 LEU A C 1
ATOM 1347 O O . LEU A 1 168 ? -3.295 -8.330 8.657 1.00 95.25 168 LEU A O 1
ATOM 1351 N N . ALA A 1 169 ? -2.914 -7.247 6.732 1.00 95.81 169 ALA A N 1
ATOM 1352 C CA . ALA A 1 169 ? -4.023 -6.314 6.839 1.00 95.81 169 ALA A CA 1
ATOM 1353 C C . ALA A 1 169 ? -5.371 -7.037 6.901 1.00 95.81 169 ALA A C 1
ATOM 1355 O O . ALA A 1 169 ? -6.214 -6.677 7.718 1.00 95.81 169 ALA A O 1
ATOM 1356 N N . MET A 1 170 ? -5.569 -8.087 6.097 1.00 93.31 170 MET A N 1
ATOM 1357 C CA . MET A 1 170 ? -6.763 -8.930 6.172 1.00 93.31 170 MET A CA 1
ATOM 1358 C C . MET A 1 170 ? -6.908 -9.570 7.554 1.00 93.31 170 MET A C 1
ATOM 1360 O O . MET A 1 170 ? -7.987 -9.495 8.148 1.00 93.31 170 MET A O 1
ATOM 1364 N N . ILE A 1 171 ? -5.828 -10.139 8.098 1.00 93.94 171 ILE A N 1
ATOM 1365 C CA . ILE A 1 171 ? -5.821 -10.736 9.442 1.00 93.94 171 ILE A CA 1
ATOM 1366 C C . ILE A 1 171 ? -6.150 -9.681 10.506 1.00 93.94 171 ILE A C 1
ATOM 1368 O O . ILE A 1 171 ? -7.013 -9.908 11.349 1.00 93.94 171 ILE A O 1
ATOM 1372 N N . ILE A 1 172 ? -5.523 -8.505 10.464 1.00 95.00 172 ILE A N 1
ATOM 1373 C CA . ILE A 1 172 ? -5.784 -7.426 11.430 1.00 95.00 172 ILE A CA 1
ATOM 1374 C C . ILE A 1 172 ? -7.228 -6.922 11.301 1.00 95.00 172 ILE A C 1
ATOM 1376 O O . ILE A 1 172 ? -7.914 -6.739 12.308 1.00 95.00 172 ILE A O 1
ATOM 1380 N N . ALA A 1 173 ? -7.726 -6.754 10.075 1.00 94.44 173 ALA A N 1
ATOM 1381 C CA . ALA A 1 173 ? -9.094 -6.323 9.818 1.00 94.44 173 ALA A CA 1
ATOM 1382 C C . ALA A 1 173 ? -10.115 -7.303 10.411 1.00 94.44 173 ALA A C 1
ATOM 1384 O O . ALA A 1 173 ? -11.164 -6.873 10.892 1.00 94.44 173 ALA A O 1
ATOM 1385 N N . TYR A 1 174 ? -9.794 -8.603 10.454 1.00 92.62 174 TYR A N 1
ATOM 1386 C CA . TYR A 1 174 ? -10.681 -9.612 11.029 1.00 92.62 174 TYR A CA 1
ATOM 1387 C C . TYR A 1 174 ? -10.894 -9.329 12.511 1.00 92.62 174 TYR A C 1
ATOM 1389 O O . TYR A 1 174 ? -12.034 -9.270 12.974 1.00 92.62 174 TYR A O 1
ATOM 1397 N N . TYR A 1 175 ? -9.802 -9.074 13.235 1.00 91.88 175 TYR A N 1
ATOM 1398 C CA . TYR A 1 175 ? -9.854 -8.683 14.640 1.00 91.88 175 TYR A CA 1
ATOM 1399 C C . TYR A 1 175 ? -10.559 -7.336 14.826 1.00 91.88 175 TYR A C 1
ATOM 1401 O O . TYR A 1 175 ? -11.382 -7.210 15.726 1.00 91.88 175 TYR A O 1
ATOM 1409 N N . PHE A 1 176 ? -10.328 -6.347 13.955 1.00 92.19 176 PHE A N 1
ATOM 1410 C CA . PHE A 1 176 ? -11.027 -5.057 14.035 1.00 92.19 176 PHE A CA 1
ATOM 1411 C C . PHE A 1 176 ? -12.544 -5.181 13.869 1.00 92.19 176 PHE A C 1
ATOM 1413 O O . PHE A 1 176 ? -13.286 -4.490 14.565 1.00 92.19 176 PHE A O 1
ATOM 1420 N N . ILE A 1 177 ? -13.024 -6.062 12.987 1.00 91.38 177 ILE A N 1
ATOM 1421 C CA . ILE A 1 177 ? -14.464 -6.276 12.776 1.00 91.38 177 ILE A CA 1
ATOM 1422 C C . ILE A 1 177 ? -15.062 -7.138 13.893 1.00 91.38 177 ILE A C 1
ATOM 1424 O O . ILE A 1 177 ? -16.162 -6.850 14.380 1.00 91.38 177 ILE A O 1
ATOM 1428 N N . LYS A 1 178 ? -14.369 -8.214 14.279 1.00 90.75 178 LYS A N 1
ATOM 1429 C CA . LYS A 1 178 ? -14.840 -9.175 15.280 1.00 90.75 178 LYS A CA 1
ATOM 1430 C C . LYS A 1 178 ? -14.851 -8.564 16.680 1.00 90.75 178 LYS A C 1
ATOM 1432 O O . LYS A 1 178 ? -15.885 -8.584 17.338 1.00 90.75 178 LYS A O 1
ATOM 1437 N N . ASP A 1 179 ? -13.740 -7.958 17.085 1.00 90.56 179 ASP A N 1
ATOM 1438 C CA . ASP A 1 179 ? -13.484 -7.499 18.452 1.00 90.56 179 ASP A CA 1
ATOM 1439 C C . ASP A 1 179 ? -13.619 -5.968 18.581 1.00 90.56 179 ASP A C 1
ATOM 1441 O O . ASP A 1 179 ? -13.018 -5.332 19.446 1.00 90.56 179 ASP A O 1
ATOM 1445 N N . ALA A 1 180 ? -14.446 -5.348 17.730 1.00 87.38 180 ALA A N 1
ATOM 1446 C CA . ALA A 1 180 ? -14.678 -3.899 17.717 1.00 87.38 180 ALA A CA 1
ATOM 1447 C C . ALA A 1 180 ? -15.095 -3.334 19.093 1.00 87.38 180 ALA A C 1
ATOM 1449 O O . ALA A 1 180 ? -14.708 -2.223 19.463 1.00 87.38 180 ALA A O 1
ATOM 1450 N N . GLU A 1 181 ? -15.882 -4.096 19.861 1.00 87.31 181 GLU A N 1
ATOM 1451 C CA . GLU A 1 181 ? -16.315 -3.711 21.210 1.00 87.31 181 GLU A CA 1
ATOM 1452 C C . GLU A 1 181 ? -15.147 -3.681 22.196 1.00 87.31 181 GLU A C 1
ATOM 1454 O O . GLU A 1 181 ? -15.000 -2.700 22.925 1.00 87.31 181 GLU A O 1
ATOM 1459 N N . PHE A 1 182 ? -14.261 -4.679 22.141 1.00 90.31 182 PHE A N 1
ATOM 1460 C CA . PHE A 1 182 ? -13.044 -4.719 22.949 1.00 90.31 182 PHE A CA 1
ATOM 1461 C C . PHE A 1 182 ? -12.158 -3.495 22.681 1.00 90.31 182 PHE A C 1
ATOM 1463 O O . PHE A 1 182 ? -11.774 -2.792 23.617 1.00 90.31 182 PHE A O 1
ATOM 1470 N N . PHE A 1 183 ? -11.895 -3.161 21.411 1.00 88.12 183 PHE A N 1
ATOM 1471 C CA . PHE A 1 183 ? -11.102 -1.971 21.072 1.00 88.12 183 PHE A CA 1
ATOM 1472 C C . PHE A 1 183 ? -11.751 -0.678 21.573 1.00 88.12 183 PHE A C 1
ATOM 1474 O O . PHE A 1 183 ? -11.068 0.205 22.098 1.00 88.12 183 PHE A O 1
ATOM 1481 N N . ARG A 1 184 ? -13.080 -0.569 21.471 1.00 88.94 184 ARG A N 1
ATOM 1482 C CA . ARG A 1 184 ? -13.825 0.573 22.009 1.00 88.94 184 ARG A CA 1
ATOM 1483 C C . ARG A 1 184 ? -13.665 0.687 23.526 1.00 88.94 184 ARG A C 1
ATOM 1485 O O . ARG A 1 184 ? -13.460 1.792 24.026 1.00 88.94 184 ARG A O 1
ATOM 1492 N N . GLU A 1 185 ? -13.748 -0.416 24.261 1.00 90.69 185 GLU A N 1
ATOM 1493 C CA . GLU A 1 185 ? -13.576 -0.427 25.718 1.00 90.69 185 GLU A CA 1
ATOM 1494 C C . GLU A 1 185 ? -12.154 -0.059 26.144 1.00 90.69 185 GLU A C 1
ATOM 1496 O O . GLU A 1 185 ? -11.985 0.735 27.073 1.00 90.69 185 GLU A O 1
ATOM 1501 N N . VAL A 1 186 ? -11.137 -0.545 25.427 1.00 91.50 186 VAL A N 1
ATOM 1502 C CA . VAL A 1 186 ? -9.730 -0.176 25.650 1.00 91.50 186 VAL A CA 1
ATOM 1503 C C . VAL A 1 186 ? -9.519 1.328 25.454 1.00 91.50 186 VAL A C 1
ATOM 1505 O O . VAL A 1 186 ? -8.930 1.992 26.305 1.00 91.50 186 VAL A O 1
ATOM 1508 N N . VAL A 1 187 ? -10.061 1.915 24.384 1.00 89.62 187 VAL A N 1
ATOM 1509 C CA . VAL A 1 187 ? -9.969 3.369 24.163 1.00 89.62 187 VAL A CA 1
ATOM 1510 C C . VAL A 1 187 ? -10.670 4.144 25.287 1.00 89.62 187 VAL A C 1
ATOM 1512 O O . VAL A 1 187 ? -10.151 5.148 25.783 1.00 89.62 187 VAL A O 1
ATOM 1515 N N . LEU A 1 188 ? -11.831 3.672 25.749 1.00 90.62 188 LEU A N 1
ATOM 1516 C CA . LEU A 1 188 ? -12.579 4.315 26.833 1.00 90.62 188 LEU A CA 1
ATOM 1517 C C . LEU A 1 188 ? -11.922 4.164 28.211 1.00 90.62 188 LEU A C 1
ATOM 1519 O O . LEU A 1 188 ? -12.109 5.042 29.065 1.00 90.62 188 LEU A O 1
ATOM 1523 N N . SER A 1 189 ? -11.161 3.093 28.445 1.00 91.94 189 SER A N 1
ATOM 1524 C CA . SER A 1 189 ? -10.436 2.871 29.699 1.00 91.94 189 SER A CA 1
ATOM 1525 C C . SER A 1 189 ? -9.222 3.797 29.825 1.00 91.94 189 SER A C 1
ATOM 1527 O O . SER A 1 189 ? -8.999 4.347 30.903 1.00 91.94 189 SER A O 1
ATOM 1529 N N . LEU A 1 190 ? -8.530 4.072 28.714 1.00 91.38 190 LEU A N 1
ATOM 1530 C CA . LEU A 1 190 ? -7.421 5.032 28.635 1.00 91.38 190 LEU A CA 1
ATOM 1531 C C . LEU A 1 190 ? -7.889 6.499 28.668 1.00 91.38 190 LEU A C 1
ATOM 1533 O O . LEU A 1 190 ? -7.114 7.402 28.982 1.00 91.38 190 LEU A O 1
ATOM 1537 N N . THR A 1 191 ? -9.166 6.752 28.370 1.00 90.25 191 THR A N 1
ATOM 1538 C CA . THR A 1 191 ? -9.729 8.105 28.302 1.00 90.25 191 THR A CA 1
ATOM 1539 C C . THR A 1 191 ? -10.244 8.593 29.670 1.00 90.25 191 THR A C 1
ATOM 1541 O O . THR A 1 191 ? -11.103 7.936 30.283 1.00 90.25 191 THR A O 1
ATOM 1544 N N . PRO A 1 192 ? -9.847 9.802 30.128 1.00 91.38 192 PRO A N 1
ATOM 1545 C CA . PRO A 1 192 ? -10.412 10.437 31.318 1.00 91.38 192 PRO A CA 1
ATOM 1546 C C . PRO A 1 192 ? -11.939 10.570 31.245 1.00 91.38 192 PRO A C 1
ATOM 1548 O O . PRO A 1 192 ? -12.494 10.988 30.228 1.00 91.38 192 PRO A O 1
ATOM 1551 N N . ARG A 1 193 ? -12.644 10.291 32.354 1.00 87.75 193 ARG A N 1
ATOM 1552 C CA . ARG A 1 193 ? -14.124 10.259 32.404 1.00 87.75 193 ARG A CA 1
ATOM 1553 C C . ARG A 1 193 ? -14.807 11.498 31.810 1.00 87.75 193 ARG A C 1
ATOM 1555 O O . ARG A 1 193 ? -15.851 11.358 31.184 1.00 87.75 193 ARG A O 1
ATOM 1562 N N . ARG A 1 194 ? -14.202 12.683 31.960 1.00 91.31 194 ARG A N 1
ATOM 1563 C CA . ARG A 1 194 ? -14.738 13.964 31.463 1.00 91.31 194 ARG A CA 1
ATOM 1564 C C . ARG A 1 194 ? -14.896 14.015 29.940 1.00 91.31 194 ARG A C 1
ATOM 1566 O O . ARG A 1 194 ? -15.755 14.743 29.463 1.00 91.31 194 ARG A O 1
ATOM 1573 N N . TRP A 1 195 ? -14.087 13.272 29.185 1.00 90.94 195 TRP A N 1
ATOM 1574 C CA . TRP A 1 195 ? -14.054 13.354 27.717 1.00 90.94 195 TRP A CA 1
ATOM 1575 C C . TRP A 1 195 ? -14.739 12.174 27.025 1.00 90.94 195 TRP A C 1
ATOM 1577 O O . TRP A 1 195 ? -14.945 12.216 25.817 1.00 90.94 195 TRP A O 1
ATOM 1587 N N . ARG A 1 196 ? -15.144 11.138 27.774 1.00 90.12 196 ARG A N 1
ATOM 1588 C CA . ARG A 1 196 ? -15.699 9.895 27.210 1.00 90.12 196 ARG A CA 1
ATOM 1589 C C . ARG A 1 196 ? -16.894 10.135 26.291 1.00 90.12 196 ARG A C 1
ATOM 1591 O O . ARG A 1 196 ? -16.913 9.610 25.184 1.00 90.12 196 ARG A O 1
ATOM 1598 N N . ASN A 1 197 ? -17.856 10.954 26.715 1.00 89.75 197 ASN A N 1
ATOM 1599 C CA . ASN A 1 197 ? -19.044 11.237 25.905 1.00 89.75 197 ASN A CA 1
ATOM 1600 C C . ASN A 1 197 ? -18.690 11.986 24.611 1.00 89.75 197 ASN A C 1
ATOM 1602 O O . ASN A 1 197 ? -19.226 11.651 23.558 1.00 89.75 197 ASN A O 1
ATOM 1606 N N . GLY A 1 198 ? -17.747 12.934 24.681 1.00 91.44 198 GLY A N 1
ATOM 1607 C CA . GLY A 1 198 ? -17.246 13.655 23.510 1.00 91.44 198 GLY A CA 1
ATOM 1608 C C . GLY A 1 198 ? -16.555 12.723 22.516 1.00 91.44 198 GLY A C 1
ATOM 1609 O O . GLY A 1 198 ? -16.937 12.686 21.353 1.00 91.44 198 GLY A O 1
ATOM 1610 N N . ILE A 1 199 ? -15.617 11.888 22.983 1.00 91.38 199 ILE A N 1
ATOM 1611 C CA . ILE A 1 199 ? -14.891 10.936 22.123 1.00 91.38 199 ILE A CA 1
ATOM 1612 C C . ILE A 1 199 ? -15.838 9.924 21.473 1.00 91.38 199 ILE A C 1
ATOM 1614 O O . ILE A 1 199 ? -15.691 9.628 20.291 1.00 91.38 199 ILE A O 1
ATOM 1618 N N . VAL A 1 200 ? -16.836 9.409 22.200 1.00 91.31 200 VAL A N 1
ATOM 1619 C CA . VAL A 1 200 ? -17.828 8.488 21.614 1.00 91.31 200 VAL A CA 1
ATOM 1620 C C . VAL A 1 200 ? -18.690 9.190 20.565 1.00 91.31 200 VAL A C 1
ATOM 1622 O O . VAL A 1 200 ? -18.970 8.593 19.527 1.00 91.31 200 VAL A O 1
ATOM 1625 N N . GLY A 1 201 ? -19.111 10.434 20.817 1.00 92.81 201 GLY A N 1
ATOM 1626 C CA . GLY A 1 201 ? -19.891 11.230 19.866 1.00 92.81 201 GLY A CA 1
ATOM 1627 C C . GLY A 1 201 ? -19.115 11.498 18.578 1.00 92.81 201 GLY A C 1
ATOM 1628 O O . GLY A 1 201 ? -19.519 11.043 17.509 1.00 92.81 201 GLY A O 1
ATOM 1629 N N . THR A 1 202 ? -17.946 12.130 18.696 1.00 93.75 202 THR A N 1
ATOM 1630 C CA . THR A 1 202 ? -17.070 12.433 17.557 1.00 93.75 202 THR A CA 1
ATOM 1631 C C . THR A 1 202 ? -16.610 11.163 16.843 1.00 93.75 202 THR A C 1
ATOM 1633 O O . THR A 1 202 ? -16.595 11.109 15.618 1.00 93.75 202 THR A O 1
ATOM 1636 N N . GLY A 1 203 ? -16.304 10.095 17.582 1.00 91.12 203 GLY A N 1
ATOM 1637 C CA . GLY A 1 203 ? -15.926 8.806 17.003 1.00 91.12 203 GLY A CA 1
ATOM 1638 C C . GLY A 1 203 ? -17.028 8.201 16.130 1.00 91.12 203 GLY A C 1
ATOM 1639 O O . GLY A 1 203 ? -16.734 7.658 15.067 1.00 91.12 203 GLY A O 1
ATOM 1640 N N . ARG A 1 204 ? -18.304 8.335 16.518 1.00 91.31 204 ARG A N 1
ATOM 1641 C CA . ARG A 1 204 ? -19.438 7.894 15.685 1.00 91.31 204 ARG A CA 1
ATOM 1642 C C . ARG A 1 204 ? -19.573 8.719 14.407 1.00 91.31 204 ARG A C 1
ATOM 1644 O O . ARG A 1 204 ? -19.862 8.145 13.358 1.00 91.31 204 ARG A O 1
ATOM 1651 N N . GLU A 1 205 ? -19.364 10.030 14.485 1.00 94.19 205 GLU A N 1
ATOM 1652 C CA . GLU A 1 205 ? -19.388 10.915 13.313 1.00 94.19 205 GLU A CA 1
ATOM 1653 C C . GLU A 1 205 ? -18.256 10.579 12.340 1.00 94.19 205 GLU A C 1
ATOM 1655 O O . GLU A 1 205 ? -18.518 10.353 11.159 1.00 94.19 205 GLU A O 1
ATOM 1660 N N . ILE A 1 206 ? -17.026 10.433 12.846 1.00 93.31 206 ILE A N 1
ATOM 1661 C CA . ILE A 1 206 ? -15.863 10.006 12.057 1.00 93.31 206 ILE A CA 1
ATOM 1662 C C . ILE A 1 206 ? -16.138 8.651 11.403 1.00 93.31 206 ILE A C 1
ATOM 1664 O O . ILE A 1 206 ? -15.960 8.510 10.197 1.00 93.31 206 ILE A O 1
ATOM 1668 N N . ASN A 1 207 ? -16.635 7.672 12.164 1.00 91.38 207 ASN A N 1
ATOM 1669 C CA . ASN A 1 207 ? -16.967 6.348 11.642 1.00 91.38 207 ASN A CA 1
ATOM 1670 C C . ASN A 1 207 ? -18.000 6.423 10.504 1.00 91.38 207 ASN A C 1
ATOM 1672 O O . ASN A 1 207 ? -17.855 5.736 9.497 1.00 91.38 207 ASN A O 1
ATOM 1676 N N . LYS A 1 208 ? -19.022 7.283 10.624 1.00 91.62 208 LYS A N 1
ATOM 1677 C CA . LYS A 1 208 ? -20.022 7.492 9.566 1.00 91.62 208 LYS A CA 1
ATOM 1678 C C . LYS A 1 208 ? -19.405 8.127 8.317 1.00 91.62 208 LYS A C 1
ATOM 1680 O O . LYS A 1 208 ? -19.682 7.667 7.213 1.00 91.62 208 LYS A O 1
ATOM 1685 N N . ILE A 1 209 ? -18.572 9.154 8.484 1.00 94.38 209 ILE A N 1
ATOM 1686 C CA . ILE A 1 209 ? -17.907 9.843 7.369 1.00 94.38 209 ILE A CA 1
ATOM 1687 C C . ILE A 1 209 ? -16.942 8.892 6.654 1.00 94.38 209 ILE A C 1
ATOM 1689 O O . ILE A 1 209 ? -17.034 8.753 5.439 1.00 94.38 209 ILE A O 1
ATOM 1693 N N . LEU A 1 210 ? -16.077 8.189 7.391 1.00 93.38 210 LEU A N 1
ATOM 1694 C CA . LEU A 1 210 ? -15.118 7.235 6.826 1.00 93.38 210 LEU A CA 1
ATOM 1695 C C . LEU A 1 210 ? -15.819 6.080 6.114 1.00 93.38 210 LEU A C 1
ATOM 1697 O O . LEU A 1 210 ? -15.455 5.746 4.989 1.00 93.38 210 LEU A O 1
ATOM 1701 N N . SER A 1 211 ? -16.852 5.506 6.733 1.00 90.50 211 SER A N 1
ATOM 1702 C CA . SER A 1 211 ? -17.619 4.418 6.127 1.00 90.50 211 SER A CA 1
ATOM 1703 C C . SER A 1 211 ? -18.264 4.851 4.807 1.00 90.50 211 SER A C 1
ATOM 1705 O O . SER A 1 211 ? -18.151 4.136 3.812 1.00 90.50 211 SER A O 1
ATOM 1707 N N . ASN A 1 212 ? -18.880 6.038 4.771 1.00 91.88 212 ASN A N 1
ATOM 1708 C CA . ASN A 1 212 ? -19.488 6.579 3.555 1.00 91.88 212 ASN A CA 1
ATOM 1709 C C . ASN A 1 212 ? -18.443 6.944 2.492 1.00 91.88 212 ASN A C 1
ATOM 1711 O O . ASN A 1 212 ? -18.664 6.674 1.315 1.00 91.88 212 ASN A O 1
ATOM 1715 N N . PHE A 1 213 ? -17.312 7.531 2.889 1.00 94.44 213 PHE A N 1
ATOM 1716 C CA . PHE A 1 213 ? -16.234 7.907 1.975 1.00 94.44 213 PHE A CA 1
ATOM 1717 C C . PHE A 1 213 ? -15.613 6.680 1.304 1.00 94.44 213 PHE A C 1
ATOM 1719 O O . PHE A 1 213 ? -15.518 6.638 0.082 1.00 94.44 213 PHE A O 1
ATOM 1726 N N . ILE A 1 214 ? -15.256 5.654 2.084 1.00 92.00 214 ILE A N 1
ATOM 1727 C CA . ILE A 1 214 ? -14.648 4.423 1.562 1.00 92.00 214 ILE A CA 1
ATOM 1728 C C . ILE A 1 214 ? -15.616 3.719 0.606 1.00 92.00 214 ILE A C 1
ATOM 1730 O O . ILE A 1 214 ? -15.231 3.373 -0.508 1.00 92.00 214 ILE A O 1
ATOM 1734 N N . GLN A 1 215 ? -16.887 3.565 0.995 1.00 88.00 215 GLN A N 1
ATOM 1735 C CA . GLN A 1 215 ? -17.911 2.970 0.127 1.00 88.00 215 GLN A CA 1
ATOM 1736 C C . GLN A 1 215 ? -18.145 3.790 -1.149 1.00 88.00 215 GLN A C 1
ATOM 1738 O O . GLN A 1 215 ? -18.289 3.210 -2.224 1.00 88.00 215 GLN A O 1
ATOM 1743 N N . GLY A 1 216 ? -18.150 5.122 -1.044 1.00 93.31 216 GLY A N 1
ATOM 1744 C CA . GLY A 1 216 ? -18.247 6.019 -2.193 1.00 93.31 216 GLY A CA 1
ATOM 1745 C C . GLY A 1 216 ? -17.067 5.851 -3.147 1.00 93.31 216 GLY A C 1
ATOM 1746 O O . GLY A 1 216 ? -17.274 5.684 -4.343 1.00 93.31 216 GLY A O 1
ATOM 1747 N N . GLN A 1 217 ? -15.842 5.799 -2.622 1.00 94.56 217 GLN A N 1
ATOM 1748 C CA . GLN A 1 217 ? -14.633 5.629 -3.428 1.00 94.56 217 GLN A CA 1
ATOM 1749 C C . GLN A 1 217 ? -14.612 4.291 -4.171 1.00 94.56 217 GLN A C 1
ATOM 1751 O O . GLN A 1 217 ? -14.190 4.234 -5.321 1.00 94.56 217 GLN A O 1
ATOM 1756 N N . LEU A 1 218 ? -15.099 3.221 -3.546 1.00 88.81 218 LEU A N 1
ATOM 1757 C CA . LEU A 1 218 ? -15.210 1.913 -4.191 1.00 88.81 218 LEU A CA 1
ATOM 1758 C C . LEU A 1 218 ? -16.266 1.888 -5.286 1.00 88.81 218 LEU A C 1
ATOM 1760 O O . LEU A 1 218 ? -16.040 1.286 -6.330 1.00 88.81 218 LEU A O 1
ATOM 1764 N N . LEU A 1 219 ? -17.406 2.545 -5.063 1.00 92.62 219 LEU A N 1
ATOM 1765 C CA . LEU A 1 219 ? -18.427 2.684 -6.094 1.00 92.62 219 LEU A CA 1
ATOM 1766 C C . LEU A 1 219 ? -17.874 3.474 -7.285 1.00 92.62 219 LEU A C 1
ATOM 1768 O O . LEU A 1 219 ? -18.045 3.049 -8.423 1.00 92.62 219 LEU A O 1
ATOM 1772 N N . THR A 1 220 ? -17.156 4.569 -7.024 1.00 96.50 220 THR A N 1
ATOM 1773 C CA . THR A 1 220 ? -16.465 5.342 -8.061 1.00 96.50 220 THR A CA 1
ATOM 1774 C C . THR A 1 220 ? -15.445 4.483 -8.803 1.00 96.50 220 THR A C 1
ATOM 1776 O O . THR A 1 220 ? -15.467 4.456 -10.028 1.00 96.50 220 THR A O 1
ATOM 1779 N N . ALA A 1 221 ? -14.598 3.733 -8.090 1.00 95.25 221 ALA A N 1
ATOM 1780 C CA . ALA A 1 221 ? -13.607 2.845 -8.697 1.00 95.25 221 ALA A CA 1
ATOM 1781 C C . ALA A 1 221 ? -14.258 1.759 -9.568 1.00 95.25 221 ALA A C 1
ATOM 1783 O O . ALA A 1 221 ? -13.765 1.462 -10.650 1.00 95.25 221 ALA A O 1
ATOM 1784 N N . LEU A 1 222 ? -15.390 1.203 -9.131 1.00 94.31 222 LEU A N 1
ATOM 1785 C CA . LEU A 1 222 ? -16.145 0.213 -9.894 1.00 94.31 222 LEU A CA 1
ATOM 1786 C C . LEU A 1 222 ? -16.767 0.818 -11.159 1.00 94.31 222 LEU A C 1
ATOM 1788 O O . LEU A 1 222 ? -16.689 0.211 -12.221 1.00 94.31 222 LEU A O 1
ATOM 1792 N N . ILE A 1 223 ? -17.348 2.018 -11.068 1.00 96.75 223 ILE A N 1
ATOM 1793 C CA . ILE A 1 223 ? -17.899 2.727 -12.232 1.00 96.75 223 ILE A CA 1
ATOM 1794 C C . ILE A 1 223 ? -16.787 3.044 -13.236 1.00 96.75 223 ILE A C 1
ATOM 1796 O O . ILE A 1 223 ? -16.934 2.730 -14.413 1.00 96.75 223 ILE A O 1
ATOM 1800 N N . VAL A 1 224 ? -15.674 3.623 -12.776 1.00 97.62 224 VAL A N 1
ATOM 1801 C CA . VAL A 1 224 ? -14.525 3.954 -13.632 1.00 97.62 224 VAL A CA 1
ATOM 1802 C C . VAL A 1 224 ? -13.965 2.693 -14.282 1.00 97.62 224 VAL A C 1
ATOM 1804 O O . VAL A 1 224 ? -13.842 2.659 -15.500 1.00 97.62 224 VAL A O 1
ATOM 1807 N N . GLY A 1 225 ? -13.729 1.629 -13.512 1.00 96.19 225 GLY A N 1
ATOM 1808 C CA . GLY A 1 225 ? -13.199 0.373 -14.045 1.00 96.19 225 GLY A CA 1
ATOM 1809 C C . GLY A 1 225 ? -14.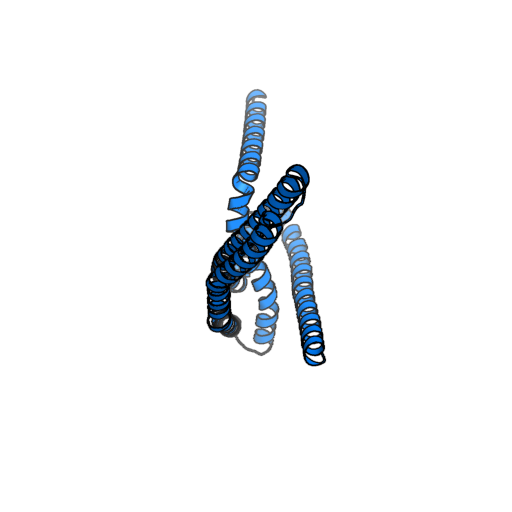114 -0.278 -15.087 1.00 96.19 225 GLY A C 1
ATOM 1810 O O . GLY A 1 225 ? -13.632 -0.783 -16.100 1.00 96.19 225 GLY A O 1
ATOM 1811 N N . LEU A 1 226 ? -15.437 -0.233 -14.894 1.00 96.25 226 LEU A N 1
ATOM 1812 C CA . LEU A 1 226 ? -16.395 -0.727 -15.890 1.00 96.25 226 LEU A CA 1
ATOM 1813 C C . LEU A 1 226 ? -16.383 0.126 -17.163 1.00 96.25 226 LEU A C 1
ATOM 1815 O O . LEU A 1 226 ? -16.363 -0.430 -18.259 1.00 96.25 226 LEU A O 1
ATOM 1819 N N . LEU A 1 227 ? -16.372 1.455 -17.030 1.00 96.75 227 LEU A N 1
ATOM 1820 C CA . LEU A 1 227 ? -16.317 2.368 -18.174 1.00 96.75 227 LEU A CA 1
ATOM 1821 C C . LEU A 1 227 ? -15.010 2.217 -18.959 1.00 96.75 227 LEU A C 1
ATOM 1823 O O . LEU A 1 227 ? -15.049 2.176 -20.185 1.00 96.75 227 LEU A O 1
ATOM 1827 N N . GLU A 1 228 ? -13.875 2.078 -18.272 1.00 96.69 228 GLU A N 1
ATOM 1828 C CA . GLU A 1 228 ? -12.573 1.823 -18.898 1.00 96.69 228 GLU A CA 1
ATOM 1829 C C . GLU A 1 228 ? -12.547 0.471 -19.612 1.00 96.69 228 GLU A C 1
ATOM 1831 O O . GLU A 1 228 ? -12.101 0.397 -20.754 1.00 96.69 228 GLU A O 1
ATOM 1836 N N . THR A 1 229 ? -13.087 -0.585 -18.995 1.00 95.94 229 THR A N 1
ATOM 1837 C CA . THR A 1 229 ? -13.168 -1.914 -19.622 1.00 95.94 229 THR A CA 1
ATOM 1838 C C . THR A 1 229 ? -14.017 -1.874 -20.891 1.00 95.94 229 THR A C 1
ATOM 1840 O O . THR A 1 229 ? -13.611 -2.395 -21.924 1.00 95.94 229 THR A O 1
ATOM 1843 N N . VAL A 1 230 ? -15.184 -1.224 -20.843 1.00 96.38 230 VAL A N 1
ATOM 1844 C CA . VAL A 1 230 ? -16.042 -1.053 -22.024 1.00 96.38 230 VAL A CA 1
ATOM 1845 C C . VAL A 1 230 ? -15.334 -0.217 -23.092 1.00 96.38 230 VAL A C 1
ATOM 1847 O O . VAL A 1 230 ? -15.371 -0.582 -24.262 1.00 96.38 230 VAL A O 1
ATOM 1850 N N . GLY A 1 231 ? -14.645 0.857 -22.700 1.00 96.25 231 GLY A N 1
ATOM 1851 C CA . GLY A 1 231 ? -13.857 1.682 -23.614 1.00 96.25 231 GLY A CA 1
ATOM 1852 C C . GLY A 1 231 ? -12.758 0.893 -24.328 1.00 96.25 231 GLY A C 1
ATOM 1853 O O . GLY A 1 231 ? -12.640 0.995 -25.543 1.00 96.25 231 GLY A O 1
ATOM 1854 N N . LEU A 1 232 ? -12.010 0.061 -23.598 1.00 95.81 232 LEU A N 1
ATOM 1855 C CA . LEU A 1 232 ? -10.951 -0.789 -24.153 1.00 95.81 232 LEU A CA 1
ATOM 1856 C C . LEU A 1 232 ? -11.471 -1.934 -25.029 1.00 95.81 232 LEU A C 1
ATOM 1858 O O . LEU A 1 232 ? -10.729 -2.407 -25.875 1.00 95.81 232 LEU A O 1
ATOM 1862 N N . ILE A 1 233 ? -12.708 -2.401 -24.828 1.00 96.25 233 ILE A N 1
ATOM 1863 C CA . ILE A 1 233 ? -13.326 -3.431 -25.684 1.00 96.25 233 ILE A CA 1
ATOM 1864 C C . ILE A 1 233 ? -13.851 -2.830 -26.997 1.00 96.25 233 ILE A C 1
ATOM 1866 O O . ILE A 1 233 ? -13.916 -3.527 -28.006 1.00 96.25 233 ILE A O 1
ATOM 1870 N N . ILE A 1 234 ? -14.287 -1.565 -26.975 1.00 95.44 234 ILE A N 1
ATOM 1871 C CA . ILE A 1 234 ? -14.821 -0.878 -28.161 1.00 95.44 234 ILE A CA 1
ATOM 1872 C C . ILE A 1 234 ? -13.703 -0.458 -29.129 1.00 95.44 234 ILE A C 1
ATOM 1874 O O . ILE A 1 234 ? -13.953 -0.402 -30.334 1.00 95.44 234 ILE A O 1
ATOM 1878 N N . VAL A 1 235 ? -12.516 -0.128 -28.608 1.00 84.44 235 VAL A N 1
ATOM 1879 C CA . VAL A 1 235 ? -11.321 0.255 -29.388 1.00 84.44 235 VAL A CA 1
ATOM 1880 C C . VAL A 1 235 ? -10.609 -0.979 -29.926 1.00 84.44 235 VAL A C 1
ATOM 1882 O O . VAL A 1 235 ? -10.286 -0.965 -31.135 1.00 84.44 235 VAL A O 1
#

pLDDT: mean 89.77, std 4.38, range [58.59, 97.62]

Sequence (235 aa):
MSLKRKIILLITGVAAILFFLLFIYYYKAKILEIAIPFVMAVVIAYLLTPLVTRLERKGIPRTWGILLIYLFFSLVLASVIIFIIPEVISNTRELMLTIPQITARYQSIFNGVINIIRSSNWSDDIKNVLFREIQNSTTMVQTLATDALRRSISTLVETVAMVLDLILAMIIAYYFIKDAEFFREVVLSLTPRRWRNGIVGTGREINKILSNFIQGQLLTALIVGLLETVGLIIV

Secondary structure (DSSP, 8-state):
--HHHHHHHHHHHHHHHHHHHHHHHHHHHHHHHHHHHHHHHHHHHHHHHHHHHHHHHTT--HHHHHHHHHHHHHHHHHHHHHHHHHHHHHHHHHHHHHHHHHHHHHHHHHHHHHHHHHTS---HHHHHHHHHHHHHHHHHHHHHHHHHHHHHHHHHHHHHHHHHHHHHHHHHHHHHHHSHHHHHHHHHHHS-GGGHHHHHHHHHHHHHHHHHHHHHHHHHHHHHHHHHHHHHHH-

Radius of gyration: 29.66 Å; Cα contacts (8 Å, |Δi|>4): 89; chains: 1; bounding box: 70×44×93 Å

Foldseek 3Di:
DDPVVVVVVVVVVVVVVVVVVVVCVVCVVVVVLVCLLVVLLVLVLLVQLVQLVVVVVVVDPSVRSLVVSLVVVVVVLVVCCVPVLVVLVVVLVVLVVVLVVVLVVLVVVLVVVLVVLVPDPDDPVVNVVSVVVSVVVSVVSVVVSVVVSVVSVVVSVVVVSVSVSNVSSSVSSSCCNPVVVVVLVVVLVPDDPVCNVVCVVVVVVVSVVSSVVSVVVVVVVVVVVVVVVVVVVVD

Mean predicted aligned error: 8.37 Å

Nearest PDB structures (foldseek):
  4ke2-assembly1_A  TM=3.975E-01  e=2.826E+00  Pseudopleuronectes americanus
  8dk2-assembly1_D  TM=2.766E-01  e=1.345E+00  Pseudomonas aeruginosa PA14